Protein AF-A0A223ZD06-F1 (afdb_monomer)

Sequence (310 aa):
MLVTIFALIGSSQAVQIGNTSYGYVEKDYYGNQSSNETIGLIIGVHPRESGIHEAVRKTLQTSNLTKRYVLYSVHVTSNAYDYSKGRMNGQLLARNFIVPDVKNEKPMLVIDCHENLYRQSGYAYPRFLYVISENLATINYTEQIVSRMGFLRVYTPPKATSPQYVTVPIASQGYSTIIYETYKYDSQSRKLSDAGMFISCLESLRTYISRGINITSSSPAAGAVTSRRPIIRVTFSKTIKPGRYWSRVTLKNRYGKSVRVRTWVSGNTLYVKPVYRLSRNSWYTLTIPAGALVDAPENKWTLRFRTGRR

Foldseek 3Di:
DDDDPPPPLPDWDWDFQDADPFWTKTKTKAEDPPAPAEEEEEDCLQVLFCLLVVLLVVLRSPDHFHHIYIYMYTTGRPPNVPRPVNNVSSLQNQLVGVLVCVVVRVHQEYEYEGEDQDVVLVHPARWEKEWQQQFPSLVQLRCLLCVQVVNYDHDDRPPDDSCVRHFNSNSVVVHGYMYTYHHSPDDSVVSNVVSNSRVVSSSVDDRDDAPPKAWDAWVVGAAEEDAQWDWIKTFIPFFWAFFPCLVVWFKAWPVRHTFDWDWDGDTRMIIITGPDGHDAFTKMKTWDTHRRIVSPDRHIDMGIYTYHRD

Mean predicted aligned error: 5.14 Å

pLDDT: mean 94.38, std 11.32, range [32.94, 98.94]

Structure (mmCIF, N/CA/C/O backbone):
data_AF-A0A223ZD06-F1
#
_entry.id   AF-A0A223ZD06-F1
#
loop_
_atom_site.group_PDB
_atom_site.id
_atom_site.type_symbol
_atom_site.label_atom_id
_atom_site.label_alt_id
_atom_site.label_comp_id
_atom_site.label_asym_id
_atom_site.label_entity_id
_atom_site.label_seq_id
_atom_site.pdbx_PDB_ins_code
_atom_site.Cartn_x
_atom_site.Cartn_y
_atom_site.Cartn_z
_atom_site.occupancy
_atom_site.B_iso_or_equiv
_atom_site.auth_seq_id
_atom_site.auth_comp_id
_atom_site.auth_asym_id
_atom_site.auth_atom_id
_atom_site.pdbx_PDB_model_num
ATOM 1 N N . MET A 1 1 ? -39.668 17.920 28.043 1.00 42.38 1 MET A N 1
ATOM 2 C CA . MET A 1 1 ? -38.727 16.966 28.664 1.00 42.38 1 MET A CA 1
ATOM 3 C C . MET A 1 1 ? -37.538 16.825 27.724 1.00 42.38 1 MET A C 1
ATOM 5 O O . MET A 1 1 ? -37.674 16.206 26.678 1.00 42.38 1 MET A O 1
ATOM 9 N N . LEU A 1 2 ? -36.439 17.528 28.007 1.00 32.94 2 LEU A N 1
ATOM 10 C CA . LEU A 1 2 ? -35.226 17.498 27.188 1.00 32.94 2 LEU A CA 1
ATOM 11 C C . LEU A 1 2 ? -34.438 16.240 27.583 1.00 32.94 2 LEU A C 1
ATOM 13 O O . LEU A 1 2 ? -34.014 16.130 28.730 1.00 32.94 2 LEU A O 1
ATOM 17 N N . VAL A 1 3 ? -34.296 15.272 26.679 1.00 32.97 3 VAL A N 1
ATOM 18 C CA . VAL A 1 3 ? -33.451 14.094 26.919 1.00 32.97 3 VAL A CA 1
ATOM 19 C C . VAL A 1 3 ? -32.028 14.469 26.531 1.00 32.97 3 VAL A C 1
ATOM 21 O O . VAL A 1 3 ? -31.662 14.459 25.358 1.00 32.97 3 VAL A O 1
ATOM 24 N N . THR A 1 4 ? -31.228 14.841 27.523 1.00 33.66 4 THR A N 1
ATOM 25 C CA . THR A 1 4 ? -29.783 14.995 27.362 1.00 33.66 4 THR A CA 1
ATOM 26 C C . THR A 1 4 ? -29.175 13.597 27.290 1.00 33.66 4 THR A C 1
ATOM 28 O O . THR A 1 4 ? -29.074 12.904 28.300 1.00 33.66 4 THR A O 1
ATOM 31 N N . ILE A 1 5 ? -28.797 13.153 26.090 1.00 35.69 5 ILE A N 1
ATOM 32 C CA . ILE A 1 5 ? -27.993 11.940 25.919 1.00 35.69 5 ILE A CA 1
ATOM 33 C C . ILE A 1 5 ? -26.582 12.281 26.401 1.00 35.69 5 ILE A C 1
ATOM 35 O O . ILE A 1 5 ? -25.814 12.935 25.698 1.00 35.69 5 ILE A O 1
ATOM 39 N N . PHE A 1 6 ? -26.246 11.861 27.618 1.00 36.69 6 PHE A N 1
ATOM 40 C CA . PHE A 1 6 ? -24.856 11.800 28.047 1.00 36.69 6 PHE A CA 1
ATOM 41 C C . PHE A 1 6 ? -24.159 10.733 27.201 1.00 36.69 6 PHE A C 1
ATOM 43 O O . PHE A 1 6 ? -24.412 9.539 27.355 1.00 36.69 6 PHE A O 1
ATOM 50 N N . ALA A 1 7 ? -23.281 11.162 26.294 1.00 41.84 7 ALA A N 1
ATOM 51 C CA . ALA A 1 7 ? -22.265 10.276 25.756 1.00 41.84 7 ALA A CA 1
ATOM 52 C C . ALA A 1 7 ? -21.386 9.849 26.938 1.00 41.84 7 ALA A C 1
ATOM 54 O O .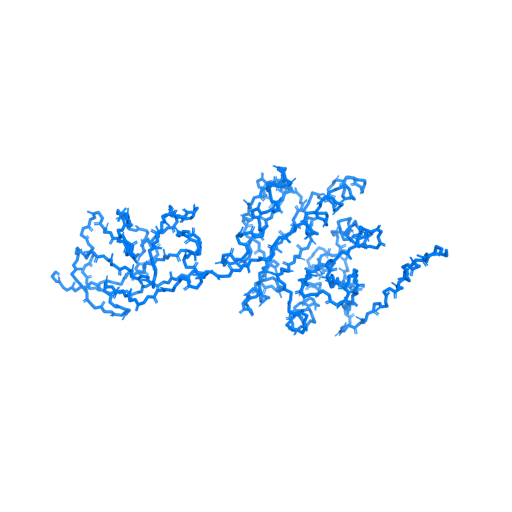 ALA A 1 7 ? -20.610 10.647 27.463 1.00 41.84 7 ALA A O 1
ATOM 55 N N . LEU A 1 8 ? -21.555 8.608 27.397 1.00 40.03 8 LEU A N 1
ATOM 56 C CA . LEU A 1 8 ? -20.582 7.969 28.270 1.00 40.03 8 LEU A CA 1
ATOM 57 C C . LEU A 1 8 ? -19.241 8.010 27.537 1.00 40.03 8 LEU A C 1
ATOM 59 O O . LEU A 1 8 ? -19.053 7.334 26.526 1.00 40.03 8 LEU A O 1
ATOM 63 N N . ILE A 1 9 ? -18.325 8.835 28.038 1.00 48.28 9 ILE A N 1
ATOM 64 C CA . ILE A 1 9 ? -16.918 8.800 27.660 1.00 48.28 9 ILE A CA 1
ATOM 65 C C . ILE A 1 9 ? -16.397 7.477 28.222 1.00 48.28 9 ILE A C 1
ATOM 67 O O . ILE A 1 9 ? -15.969 7.398 29.370 1.00 48.28 9 ILE A O 1
ATOM 71 N N . GLY A 1 10 ? -16.547 6.401 27.450 1.00 45.16 10 GLY A N 1
ATOM 72 C CA . GLY A 1 10 ? -15.982 5.109 27.797 1.00 45.16 10 GLY A CA 1
ATOM 73 C C . GLY A 1 10 ? -14.470 5.263 27.856 1.00 45.16 10 GLY A C 1
ATOM 74 O O . GLY A 1 10 ? -13.836 5.515 26.834 1.00 45.16 10 GLY A O 1
ATOM 75 N N . SER A 1 11 ? -13.893 5.147 29.049 1.00 47.62 11 SER A N 1
ATOM 76 C CA . SER A 1 11 ? -12.454 4.984 29.213 1.00 47.62 11 SER A CA 1
ATOM 77 C C . SER A 1 11 ? -12.038 3.737 28.434 1.00 47.62 11 SER A C 1
ATOM 79 O O . SER A 1 11 ? -12.417 2.626 28.810 1.00 47.62 11 SER A O 1
ATOM 81 N N . SER A 1 12 ? -11.308 3.907 27.331 1.00 57.09 12 SER A N 1
ATOM 82 C CA . SER A 1 12 ? -10.699 2.786 26.619 1.00 57.09 12 SER A CA 1
ATOM 83 C C . SER A 1 12 ? -9.730 2.092 27.576 1.00 57.09 12 SER A C 1
ATOM 85 O O . SER A 1 12 ? -8.817 2.734 28.098 1.00 57.09 12 SER A O 1
ATOM 87 N N . GLN A 1 13 ? -9.944 0.807 27.854 1.00 70.62 13 GLN A N 1
ATOM 88 C CA . GLN A 1 13 ? -8.995 0.022 28.632 1.00 70.62 13 GLN A CA 1
ATOM 89 C C . GLN A 1 13 ? -8.087 -0.717 27.652 1.00 70.62 13 GLN A C 1
ATOM 91 O O . GLN A 1 13 ? -8.539 -1.627 26.955 1.00 70.62 13 GLN A O 1
ATOM 96 N N . ALA A 1 14 ? -6.827 -0.292 27.588 1.00 85.44 14 ALA A N 1
ATOM 97 C CA . ALA A 1 14 ? -5.817 -0.931 26.763 1.00 85.44 14 ALA A CA 1
ATOM 98 C C . ALA A 1 14 ? -5.684 -2.402 27.157 1.00 85.44 14 ALA A C 1
ATOM 100 O O . ALA A 1 14 ? -5.542 -2.740 28.335 1.00 85.44 14 ALA A O 1
ATOM 101 N N . VAL A 1 15 ? -5.739 -3.286 26.165 1.00 94.31 15 VAL A N 1
ATOM 102 C CA . VAL A 1 15 ? -5.553 -4.724 26.354 1.00 94.31 15 VAL A CA 1
ATOM 103 C C . VAL A 1 15 ? -4.180 -5.101 25.826 1.00 94.31 15 VAL A C 1
ATOM 105 O O . VAL A 1 15 ? -3.914 -4.973 24.630 1.00 94.31 15 VAL A O 1
ATOM 108 N N . GLN A 1 16 ? -3.307 -5.613 26.693 1.00 97.50 16 GLN A N 1
ATOM 109 C CA . GLN A 1 16 ? -2.040 -6.192 26.256 1.00 97.50 16 GLN A CA 1
ATOM 110 C C . GLN A 1 16 ? -2.307 -7.491 25.483 1.00 97.50 16 GLN A C 1
ATOM 112 O O . GLN A 1 16 ? -2.783 -8.473 26.049 1.00 97.50 16 GLN A O 1
ATOM 117 N N . ILE A 1 17 ? -1.968 -7.511 24.195 1.00 97.75 17 ILE A N 1
ATOM 118 C CA . ILE A 1 17 ? -2.191 -8.662 23.301 1.00 97.75 17 ILE A CA 1
ATOM 119 C C . ILE A 1 17 ? -0.958 -9.561 23.152 1.00 97.75 17 ILE A C 1
ATOM 121 O O . ILE A 1 17 ? -1.026 -10.618 22.528 1.00 97.75 17 ILE A O 1
ATOM 125 N N . GLY A 1 18 ? 0.174 -9.162 23.731 1.00 97.75 18 GLY A N 1
ATOM 126 C CA . GLY A 1 18 ? 1.373 -9.990 23.798 1.00 97.75 18 GLY A CA 1
ATOM 127 C C . GLY A 1 18 ? 2.580 -9.250 24.358 1.00 97.75 18 GLY A C 1
ATOM 128 O O . GLY A 1 18 ? 2.617 -8.020 24.375 1.00 97.75 18 GLY A O 1
ATOM 129 N N . ASN A 1 19 ? 3.573 -10.006 24.822 1.00 98.38 19 ASN A N 1
ATOM 130 C CA . ASN A 1 19 ? 4.835 -9.476 25.329 1.00 98.38 19 ASN A CA 1
ATOM 131 C C . ASN A 1 19 ? 6.016 -10.408 25.029 1.00 98.38 19 ASN A C 1
ATOM 133 O O . ASN A 1 19 ? 5.851 -11.583 24.698 1.00 98.38 19 ASN A O 1
ATOM 137 N N . THR A 1 20 ? 7.216 -9.851 25.133 1.00 98.50 20 THR A N 1
ATOM 138 C CA . THR A 1 20 ? 8.509 -10.535 25.123 1.00 98.50 20 THR A CA 1
ATOM 139 C C . THR A 1 20 ? 9.421 -9.878 26.166 1.00 98.50 20 THR A C 1
ATOM 141 O O . THR A 1 20 ? 9.075 -8.863 26.769 1.00 98.50 20 THR A O 1
ATOM 144 N N . SER A 1 21 ? 10.645 -10.384 26.333 1.00 98.00 21 SER A N 1
ATOM 145 C CA . SER A 1 21 ? 11.659 -9.745 27.187 1.00 98.00 21 SER A CA 1
ATOM 146 C C . SER A 1 21 ? 12.099 -8.345 26.726 1.00 98.00 21 SER A C 1
ATOM 148 O O . SER A 1 21 ? 12.782 -7.646 27.472 1.00 98.00 21 SER A O 1
ATOM 150 N N . TYR A 1 22 ? 11.746 -7.925 25.506 1.00 97.62 22 TYR A N 1
ATOM 151 C CA . TYR A 1 22 ? 12.145 -6.640 24.922 1.00 97.62 22 TYR A CA 1
ATOM 152 C C . TYR A 1 22 ? 10.979 -5.682 24.660 1.00 97.62 22 TYR A C 1
ATOM 154 O O . TYR A 1 22 ? 11.197 -4.611 24.082 1.00 97.62 22 TYR A O 1
ATOM 162 N N . GLY A 1 23 ? 9.766 -6.035 25.086 1.00 98.50 23 GLY A N 1
ATOM 163 C CA . GLY A 1 23 ? 8.622 -5.137 25.041 1.00 98.50 23 GLY A CA 1
ATOM 164 C C . GLY A 1 23 ? 7.280 -5.847 24.974 1.00 98.50 23 GLY A C 1
ATOM 165 O O . GLY A 1 23 ? 7.184 -7.057 25.160 1.00 98.50 23 GLY A O 1
ATOM 166 N N . TYR A 1 24 ? 6.236 -5.084 24.690 1.00 98.69 24 TYR A N 1
ATOM 167 C CA . TYR A 1 24 ? 4.870 -5.583 24.607 1.00 98.69 24 TYR A CA 1
ATOM 168 C C . TYR A 1 24 ? 4.053 -4.807 23.577 1.00 98.69 24 TYR A C 1
ATOM 170 O O . TYR A 1 24 ? 4.491 -3.778 23.052 1.00 98.69 24 TYR A O 1
ATOM 178 N N . VAL A 1 25 ? 2.881 -5.341 23.248 1.00 98.81 25 VAL A N 1
ATOM 179 C CA . VAL A 1 25 ? 1.905 -4.693 22.373 1.00 98.81 25 VAL A CA 1
ATOM 180 C C . VAL A 1 25 ? 0.579 -4.595 23.100 1.00 98.81 25 VAL A C 1
ATOM 182 O O . VAL A 1 25 ? 0.075 -5.591 23.623 1.00 98.81 25 VAL A O 1
ATOM 185 N N . GLU A 1 26 ? 0.008 -3.400 23.080 1.00 97.75 26 GLU A N 1
ATOM 186 C CA . GLU A 1 26 ? -1.340 -3.121 23.556 1.00 97.75 26 GLU A CA 1
ATOM 187 C C . GLU A 1 26 ? -2.264 -2.782 22.393 1.00 97.75 26 GLU A C 1
ATOM 189 O O . GLU A 1 26 ? -1.835 -2.291 21.344 1.00 97.75 26 GLU A O 1
ATOM 194 N N . LYS A 1 27 ? -3.547 -3.053 22.599 1.00 96.81 27 LYS A N 1
ATOM 195 C CA . LYS A 1 27 ? -4.639 -2.706 21.704 1.00 96.81 27 LYS A CA 1
ATOM 196 C C . LYS A 1 27 ? -5.679 -1.898 22.475 1.00 96.81 27 LYS A C 1
ATOM 198 O O . LYS A 1 27 ? -6.187 -2.362 23.491 1.00 96.81 27 LYS A O 1
ATOM 203 N N . ASP A 1 28 ? -6.000 -0.723 21.954 1.00 97.19 28 ASP A N 1
ATOM 204 C CA . ASP A 1 28 ? -7.040 0.183 22.439 1.00 97.19 28 ASP A CA 1
ATOM 205 C C . ASP A 1 28 ? -8.159 0.329 21.409 1.00 97.19 28 ASP A C 1
ATOM 207 O O . ASP A 1 28 ? -7.950 0.150 20.204 1.00 97.19 28 ASP A O 1
ATOM 211 N N . TYR A 1 29 ? -9.337 0.729 21.881 1.00 97.31 29 TYR A N 1
ATOM 212 C CA . TYR A 1 29 ? -10.497 0.984 21.037 1.00 97.31 29 TYR A CA 1
ATOM 213 C C . TYR A 1 29 ? -11.013 2.408 21.221 1.00 97.31 29 TYR A C 1
ATOM 215 O O . TYR A 1 29 ? -11.182 2.870 22.347 1.00 97.31 29 TYR A O 1
ATOM 223 N N . TYR A 1 30 ? -11.321 3.076 20.110 1.00 97.81 30 TYR A N 1
ATOM 224 C CA . TYR A 1 30 ? -11.908 4.418 20.104 1.00 97.81 30 TYR A CA 1
ATOM 225 C C . TYR A 1 30 ? -13.104 4.498 19.153 1.00 97.81 30 TYR A C 1
ATOM 227 O O . TYR A 1 30 ? -13.232 3.707 18.213 1.00 97.81 30 TYR A O 1
ATOM 235 N N . GLY A 1 31 ? -13.978 5.474 19.400 1.00 97.19 31 GLY A N 1
ATOM 236 C CA . GLY A 1 31 ? -15.173 5.721 18.598 1.00 97.19 31 GLY A CA 1
ATOM 237 C C . GLY A 1 31 ? -16.267 4.672 18.749 1.00 97.19 31 GLY A C 1
ATOM 238 O O . GLY A 1 31 ? -16.346 3.954 19.750 1.00 97.19 31 GLY A O 1
ATOM 239 N N . ASN A 1 32 ? -17.140 4.600 17.747 1.00 96.81 32 ASN A N 1
ATOM 240 C CA . ASN A 1 32 ? -18.324 3.753 17.771 1.00 96.81 32 ASN A CA 1
ATOM 241 C C . ASN A 1 32 ? -17.972 2.273 17.555 1.00 96.81 32 ASN A C 1
ATOM 243 O O . ASN A 1 32 ? -17.800 1.825 16.422 1.00 96.81 32 ASN A O 1
ATOM 247 N N . GLN A 1 33 ? -17.953 1.492 18.637 1.00 95.19 33 GLN A N 1
ATOM 248 C CA . GLN A 1 33 ? -17.634 0.058 18.592 1.00 95.19 33 GLN A CA 1
ATOM 249 C C . GLN A 1 33 ? -18.659 -0.798 17.836 1.00 95.19 33 GLN A C 1
ATOM 251 O O . GLN A 1 33 ? -18.347 -1.928 17.478 1.00 95.19 33 GLN A O 1
ATOM 256 N N . SER A 1 34 ? -19.853 -0.267 17.558 1.00 95.94 34 SER A N 1
ATOM 257 C CA . SER A 1 34 ? -20.873 -0.948 16.746 1.00 95.94 34 SER A CA 1
ATOM 258 C C . SER A 1 34 ? -20.771 -0.621 15.251 1.00 95.94 34 SER A C 1
ATOM 260 O O . SER A 1 34 ? -21.572 -1.116 14.461 1.00 95.94 34 SER A O 1
ATOM 262 N N . SER A 1 35 ? -19.831 0.238 14.840 1.00 96.38 35 SER A N 1
ATOM 263 C CA . SER A 1 35 ? -19.653 0.584 13.430 1.00 96.38 35 SER A CA 1
ATOM 264 C C . SER A 1 35 ? -19.035 -0.571 12.640 1.00 96.38 35 SER A C 1
ATOM 266 O O . SER A 1 35 ? -18.028 -1.153 13.042 1.00 96.38 35 SER A O 1
ATOM 268 N N . ASN A 1 36 ? -19.593 -0.843 11.457 1.00 94.44 36 ASN A N 1
ATOM 269 C CA . ASN A 1 36 ? -19.020 -1.783 10.487 1.00 94.44 36 ASN A CA 1
ATOM 270 C C . ASN A 1 36 ? -17.825 -1.189 9.720 1.00 94.44 36 ASN A C 1
ATOM 272 O O . ASN A 1 36 ? -17.161 -1.894 8.961 1.00 94.44 36 ASN A O 1
ATOM 276 N N . GLU A 1 37 ? -17.535 0.099 9.907 1.00 97.62 37 GLU A N 1
ATOM 277 C CA . GLU A 1 37 ? -16.370 0.768 9.339 1.00 97.62 37 GLU A CA 1
ATOM 278 C C . GLU A 1 37 ? -15.254 0.794 10.389 1.00 97.62 37 GLU A C 1
ATOM 280 O O . GLU A 1 37 ? -15.206 1.679 11.244 1.00 97.62 37 GLU A O 1
ATOM 285 N N . THR A 1 38 ? -14.374 -0.212 10.342 1.00 98.44 38 THR A N 1
ATOM 286 C CA . THR A 1 38 ? -13.238 -0.339 11.270 1.00 98.44 38 THR A CA 1
ATOM 287 C C . THR A 1 38 ? -11.936 0.152 10.642 1.00 98.44 38 THR A C 1
ATOM 289 O O . THR A 1 38 ? -11.522 -0.345 9.596 1.00 98.44 38 THR A O 1
ATOM 292 N N . ILE A 1 39 ? -11.244 1.070 11.313 1.00 98.81 39 ILE A N 1
ATOM 293 C CA . ILE A 1 39 ? -9.910 1.553 10.948 1.00 98.81 39 ILE A CA 1
ATOM 294 C C . ILE A 1 39 ? -8.879 1.016 11.946 1.00 98.81 39 ILE A C 1
ATOM 296 O O . ILE A 1 39 ? -9.012 1.211 13.153 1.00 98.81 39 ILE A O 1
ATOM 300 N N . GLY A 1 40 ? -7.834 0.361 11.440 1.00 98.75 40 GLY A N 1
ATOM 301 C CA . GLY A 1 40 ? -6.683 -0.058 12.239 1.00 98.75 40 GLY A CA 1
ATOM 302 C C . GLY A 1 40 ? -5.563 0.979 12.168 1.00 98.75 40 GLY A C 1
ATOM 303 O O . GLY A 1 40 ? -5.137 1.350 11.075 1.00 98.75 40 GLY A O 1
ATOM 304 N N . LEU A 1 41 ? -5.058 1.426 13.312 1.00 98.94 41 LEU A N 1
ATOM 305 C CA . LEU A 1 41 ? -3.903 2.317 13.421 1.00 98.94 41 LEU A CA 1
ATOM 306 C C . LEU A 1 41 ? -2.793 1.612 14.194 1.00 98.94 41 LEU A C 1
ATOM 308 O O . LEU A 1 41 ? -3.053 1.003 15.227 1.00 98.94 41 LEU A O 1
ATOM 312 N N . ILE A 1 42 ? -1.562 1.700 13.704 1.00 98.94 42 ILE A N 1
ATOM 313 C CA . ILE A 1 42 ? -0.374 1.138 14.347 1.00 98.94 42 ILE A CA 1
ATOM 314 C C . ILE A 1 42 ? 0.580 2.288 14.669 1.00 98.94 42 ILE A C 1
ATOM 316 O O . ILE A 1 42 ? 0.863 3.129 13.815 1.00 98.94 42 ILE A O 1
ATOM 320 N N . ILE A 1 43 ? 1.057 2.328 15.913 1.00 98.81 43 ILE A N 1
ATOM 321 C CA . ILE A 1 43 ? 2.054 3.288 16.395 1.00 98.81 43 ILE A CA 1
ATOM 322 C C . ILE A 1 43 ? 3.126 2.578 17.227 1.00 98.81 43 ILE A C 1
ATOM 324 O O . ILE A 1 43 ? 2.903 1.506 17.792 1.00 98.81 43 ILE A O 1
ATOM 328 N N . GLY A 1 44 ? 4.303 3.191 17.348 1.00 98.38 44 GLY A N 1
ATOM 329 C CA . GLY A 1 44 ? 5.351 2.716 18.260 1.00 98.38 44 GLY A CA 1
ATOM 330 C C . GLY A 1 44 ? 6.290 1.661 17.678 1.00 98.38 44 GLY A C 1
ATOM 331 O O . GLY A 1 44 ? 7.239 1.272 18.357 1.00 98.38 44 GLY A O 1
ATOM 332 N N . VAL A 1 45 ? 6.093 1.229 16.424 1.00 98.38 45 VAL A N 1
ATOM 333 C CA . VAL A 1 45 ? 6.963 0.233 15.761 1.00 98.38 45 VAL A CA 1
ATOM 334 C C . VAL A 1 45 ? 8.428 0.676 15.801 1.00 98.38 45 VAL A C 1
ATOM 336 O O . VAL A 1 45 ? 9.320 -0.147 15.999 1.00 98.38 45 VAL A O 1
ATOM 339 N N . HIS A 1 46 ? 8.696 1.978 15.670 1.00 97.75 46 HIS A N 1
ATOM 340 C CA . HIS A 1 46 ? 10.021 2.555 15.88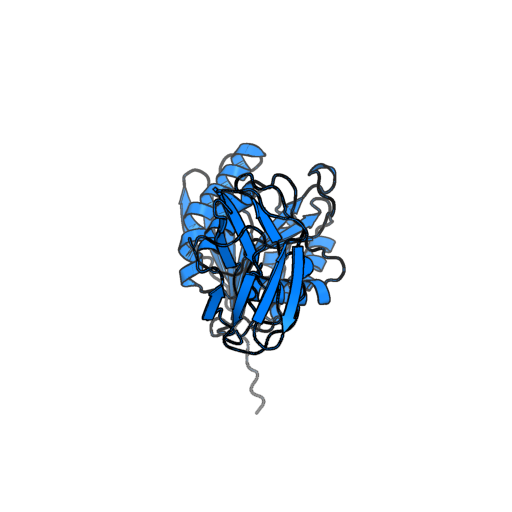4 1.00 97.75 46 HIS A CA 1
ATOM 341 C C . HIS A 1 46 ? 9.988 3.532 17.074 1.00 97.75 46 HIS A C 1
ATOM 343 O O . HIS A 1 46 ? 9.464 4.639 16.941 1.00 97.75 46 HIS A O 1
ATOM 349 N N . PRO A 1 47 ? 10.594 3.204 18.229 1.00 97.00 47 PRO A N 1
ATOM 350 C CA . PRO A 1 47 ? 10.423 3.992 19.460 1.00 97.00 47 PRO A CA 1
ATOM 351 C C . PRO A 1 47 ? 10.851 5.459 19.351 1.00 97.00 47 PRO A C 1
ATOM 353 O O . PRO A 1 47 ? 10.311 6.332 20.022 1.00 97.00 47 PRO A O 1
ATOM 356 N N . ARG A 1 48 ? 11.816 5.750 18.471 1.00 96.62 48 ARG A N 1
ATOM 357 C CA . ARG A 1 48 ? 12.352 7.100 18.264 1.00 96.62 48 ARG A CA 1
ATOM 358 C C . ARG A 1 48 ? 11.404 8.020 17.493 1.00 96.62 48 ARG A C 1
ATOM 360 O O . ARG A 1 48 ? 11.7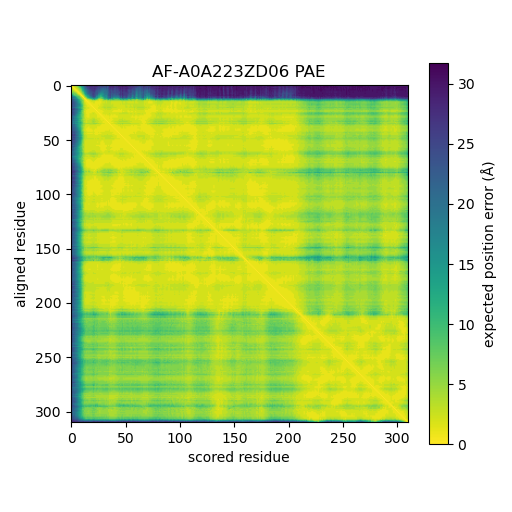23 9.198 17.375 1.00 96.62 48 ARG A O 1
ATOM 367 N N . GLU A 1 49 ? 10.309 7.518 16.935 1.00 97.19 49 GLU A N 1
ATOM 368 C CA . GLU A 1 49 ? 9.342 8.250 16.097 1.00 97.19 49 GLU A CA 1
ATOM 369 C C . GLU A 1 49 ? 8.109 8.689 16.919 1.00 97.19 49 GLU A C 1
ATOM 371 O O . GLU A 1 49 ? 6.988 8.741 16.430 1.00 97.19 49 GLU A O 1
ATOM 376 N N . SER A 1 50 ? 8.309 8.973 18.211 1.00 96.88 50 SER A N 1
ATOM 377 C CA . SER A 1 50 ? 7.244 9.116 19.213 1.00 96.88 50 SER A CA 1
ATOM 378 C C . SER A 1 50 ? 6.296 10.303 19.026 1.00 96.88 50 SER A C 1
ATOM 380 O O . SER A 1 50 ? 5.179 10.250 19.538 1.00 96.88 50 SER A O 1
ATOM 382 N N . GLY A 1 51 ? 6.689 11.354 18.302 1.00 98.38 51 GLY A N 1
ATOM 383 C CA . GLY A 1 51 ? 5.886 12.575 18.195 1.00 98.38 51 GLY A CA 1
ATOM 384 C C . GLY A 1 51 ? 4.558 12.347 17.473 1.00 98.38 51 GLY A C 1
ATOM 385 O O . GLY A 1 51 ? 3.502 12.739 17.975 1.00 98.38 51 GLY A O 1
ATOM 386 N N . ILE A 1 52 ? 4.587 11.668 16.321 1.00 98.56 52 ILE A N 1
ATOM 387 C CA . ILE A 1 52 ? 3.369 11.324 15.576 1.00 98.56 52 ILE A CA 1
ATOM 388 C C . ILE A 1 52 ? 2.545 10.263 16.307 1.00 98.56 52 ILE A C 1
ATOM 390 O O . ILE A 1 52 ? 1.319 10.311 16.262 1.00 98.56 52 ILE A O 1
ATOM 394 N N . HIS A 1 53 ? 3.196 9.347 17.031 1.00 98.62 53 HIS A N 1
ATOM 395 C CA . HIS A 1 53 ? 2.509 8.341 17.841 1.00 98.62 53 HIS A CA 1
ATOM 396 C C . HIS A 1 53 ? 1.648 8.997 18.928 1.00 98.62 53 HIS A C 1
ATOM 398 O O . HIS A 1 53 ? 0.467 8.676 19.067 1.00 98.62 53 HIS A O 1
ATOM 404 N N . GLU A 1 54 ? 2.228 9.947 19.670 1.00 98.56 54 GLU A N 1
ATOM 405 C CA . GLU A 1 54 ? 1.515 10.728 20.681 1.00 98.56 54 GLU A CA 1
ATOM 406 C C . GLU A 1 54 ? 0.389 11.548 20.047 1.00 98.56 54 GLU A C 1
ATOM 408 O O . GLU A 1 54 ? -0.732 11.548 20.554 1.00 98.56 54 GLU A O 1
ATOM 413 N N . ALA A 1 55 ? 0.664 12.202 18.915 1.00 98.81 55 ALA A N 1
ATOM 414 C CA . ALA A 1 55 ? -0.320 13.024 18.226 1.00 98.81 55 ALA A CA 1
ATOM 415 C C . ALA A 1 55 ? -1.540 12.209 17.769 1.00 98.81 55 ALA A C 1
ATOM 417 O O . ALA A 1 55 ? -2.667 12.605 18.051 1.00 98.81 55 ALA A O 1
ATOM 418 N N . VAL A 1 56 ? -1.329 11.048 17.139 1.00 98.81 56 VAL A N 1
ATOM 419 C CA . VAL A 1 56 ? -2.411 10.146 16.708 1.00 98.81 56 VAL A CA 1
ATOM 420 C C . VAL A 1 56 ? -3.237 9.672 17.901 1.00 98.81 56 VAL A C 1
ATOM 422 O O . VAL A 1 56 ? -4.461 9.798 17.873 1.00 98.81 56 VAL A O 1
ATOM 425 N N . ARG A 1 57 ? -2.590 9.178 18.968 1.00 98.50 57 ARG A N 1
ATOM 426 C CA . ARG A 1 57 ? -3.300 8.718 20.173 1.00 98.50 57 ARG A CA 1
ATOM 427 C C . ARG A 1 57 ? -4.126 9.845 20.793 1.00 98.50 57 ARG A C 1
ATOM 429 O O . ARG A 1 57 ? -5.307 9.652 21.066 1.00 98.50 57 ARG A O 1
ATOM 436 N N . LYS A 1 58 ? -3.532 11.029 20.965 1.00 98.38 58 LYS A N 1
ATOM 437 C CA . LYS A 1 58 ? -4.217 12.190 21.544 1.00 98.38 58 LYS A CA 1
ATOM 438 C C . LYS A 1 58 ? -5.413 12.615 20.698 1.00 98.38 58 LYS A C 1
ATOM 440 O O . LYS A 1 58 ? -6.479 12.856 21.250 1.00 98.38 58 LYS A O 1
ATOM 445 N N . THR A 1 59 ? -5.267 12.670 19.374 1.00 98.44 59 THR A N 1
ATOM 446 C CA . THR A 1 59 ? -6.380 13.001 18.478 1.00 98.44 59 THR A CA 1
ATOM 447 C C . THR A 1 59 ? -7.516 11.986 18.591 1.00 98.44 59 THR A C 1
ATOM 449 O O . THR A 1 59 ? -8.670 12.401 18.635 1.00 98.44 59 THR A O 1
ATOM 452 N N . LEU A 1 60 ? -7.232 10.682 18.679 1.00 98.19 60 LEU A N 1
ATOM 453 C CA . LEU A 1 60 ? -8.278 9.667 18.873 1.00 98.19 60 LEU A CA 1
ATOM 454 C C . LEU A 1 60 ? -9.029 9.847 20.200 1.00 98.19 60 LEU A C 1
ATOM 456 O O . LEU A 1 60 ? -10.248 9.724 20.226 1.00 98.19 60 LEU A O 1
ATOM 460 N N . GLN A 1 61 ? -8.314 10.179 21.278 1.00 96.50 61 GLN A N 1
ATOM 461 C CA . GLN A 1 61 ? -8.897 10.396 22.607 1.00 96.50 61 GLN A CA 1
ATOM 462 C C . GLN A 1 61 ? -9.811 11.626 22.679 1.00 96.50 61 GLN A C 1
ATOM 464 O O . GLN A 1 61 ? -10.729 11.655 23.495 1.00 96.50 61 GLN A O 1
ATOM 469 N N . THR A 1 62 ? -9.552 12.654 21.867 1.00 96.25 62 THR A N 1
ATOM 470 C CA . THR A 1 62 ? -10.268 13.938 21.943 1.00 96.25 62 THR A CA 1
ATOM 471 C C . THR A 1 62 ? -11.272 14.166 20.816 1.00 96.25 62 THR A C 1
ATOM 473 O O . THR A 1 62 ? -12.009 15.151 20.856 1.00 96.25 62 THR A O 1
ATOM 476 N N . SER A 1 63 ? -11.303 13.302 19.801 1.00 95.75 63 SER A N 1
ATOM 477 C CA . SER A 1 63 ? -12.198 13.451 18.649 1.00 95.75 63 SER A CA 1
ATOM 478 C C . SER A 1 63 ? -13.551 12.787 18.889 1.00 95.75 63 SER A C 1
ATOM 480 O O . SER A 1 63 ? -13.650 11.755 19.546 1.00 95.75 63 SER A O 1
ATOM 482 N N . ASN A 1 64 ? -14.600 13.342 18.279 1.00 94.69 64 ASN A N 1
ATOM 483 C CA . ASN A 1 64 ? -15.884 12.659 18.166 1.00 94.69 64 ASN A CA 1
ATOM 484 C C . ASN A 1 64 ? -15.839 11.701 16.968 1.00 94.69 64 ASN A C 1
ATOM 486 O O . ASN A 1 64 ? -15.813 12.151 15.823 1.00 94.69 64 ASN A O 1
ATOM 490 N N . LEU A 1 65 ? -15.777 10.398 17.239 1.00 97.75 65 LEU A N 1
ATOM 491 C CA . LEU A 1 65 ? -15.504 9.366 16.239 1.00 97.75 65 LEU A CA 1
ATOM 492 C C . LEU A 1 65 ? -16.750 8.510 15.974 1.00 97.75 65 LEU A C 1
ATOM 494 O O . LEU A 1 65 ? -17.243 7.799 16.851 1.00 97.75 65 LEU A O 1
ATOM 498 N N . THR A 1 66 ? -17.232 8.555 14.738 1.00 97.88 66 THR A N 1
ATOM 499 C CA . THR A 1 66 ? -18.396 7.810 14.232 1.00 97.88 66 THR A CA 1
ATOM 500 C C . THR A 1 66 ? -18.039 6.419 13.712 1.00 97.88 66 THR A C 1
ATOM 502 O O . THR A 1 66 ? -18.895 5.530 13.680 1.00 97.88 66 THR A O 1
ATOM 505 N N . LYS A 1 67 ? -16.775 6.212 13.331 1.00 98.31 67 LYS A N 1
ATOM 506 C CA . LYS A 1 67 ? -16.220 4.907 12.963 1.00 98.31 67 LYS A CA 1
ATOM 507 C C . LYS A 1 67 ? -15.632 4.181 14.164 1.00 98.31 67 LYS A C 1
ATOM 509 O O . LYS A 1 67 ? -15.419 4.766 15.228 1.00 98.31 67 LYS A O 1
ATOM 514 N N . ARG A 1 68 ? -15.345 2.895 13.971 1.00 98.25 68 ARG A N 1
ATOM 515 C CA . ARG A 1 68 ? -14.620 2.082 14.940 1.00 98.25 68 ARG A CA 1
ATOM 516 C C . ARG A 1 68 ? -13.121 2.211 14.688 1.00 98.25 68 ARG A C 1
ATOM 518 O O . ARG A 1 68 ? -12.662 1.948 13.580 1.00 98.25 68 ARG A O 1
ATOM 525 N N . TYR A 1 69 ? -12.350 2.563 15.709 1.00 98.69 69 TYR A N 1
ATOM 526 C CA . TYR A 1 69 ? -10.890 2.601 15.629 1.00 98.69 69 TYR A CA 1
ATOM 527 C C . TYR A 1 69 ? -10.279 1.566 16.551 1.00 98.69 69 TYR A C 1
ATOM 529 O O . TYR A 1 69 ? -10.659 1.466 17.717 1.00 98.69 69 TYR A O 1
ATOM 537 N N . VAL A 1 70 ? -9.294 0.851 16.022 1.00 98.56 70 VAL A N 1
ATOM 538 C CA . VAL A 1 70 ? -8.426 -0.041 16.782 1.00 98.56 70 VAL A CA 1
ATOM 539 C C . VAL A 1 70 ? -7.020 0.537 16.733 1.00 98.56 70 VAL A C 1
ATOM 541 O O . VAL A 1 70 ? -6.430 0.627 15.655 1.00 98.56 70 VAL A O 1
ATOM 544 N N . LEU A 1 71 ? -6.491 0.951 17.881 1.00 98.81 71 LEU A N 1
ATOM 545 C CA . LEU A 1 71 ? -5.135 1.475 18.000 1.00 98.81 71 LEU A CA 1
ATOM 546 C C . LEU A 1 71 ? -4.223 0.402 18.589 1.00 98.81 71 LEU A C 1
ATOM 548 O O . LEU A 1 71 ? -4.331 0.061 19.762 1.00 98.81 71 LEU A O 1
ATOM 552 N N . TYR A 1 72 ? -3.283 -0.080 17.788 1.00 98.81 72 TYR A N 1
ATOM 553 C CA . TYR A 1 72 ? -2.194 -0.927 18.244 1.00 98.81 72 TYR A CA 1
ATOM 554 C C . TYR A 1 72 ? -0.997 -0.068 18.651 1.00 98.81 72 TYR A C 1
ATOM 556 O O . TYR A 1 72 ? -0.458 0.686 17.835 1.00 98.81 72 TYR A O 1
ATOM 564 N N . SER A 1 73 ? -0.554 -0.211 19.897 1.00 98.62 73 SER A N 1
ATOM 565 C CA . SER A 1 73 ? 0.614 0.480 20.441 1.00 98.62 73 SER A CA 1
ATOM 566 C C . SER A 1 73 ? 1.731 -0.516 20.729 1.00 98.62 73 SER A C 1
ATOM 568 O O . SER A 1 73 ? 1.559 -1.446 21.515 1.00 98.62 73 SER A O 1
ATOM 570 N N . VAL A 1 74 ? 2.889 -0.331 20.096 1.00 98.75 74 VAL A N 1
ATOM 571 C CA . VAL A 1 74 ? 4.094 -1.123 20.370 1.00 98.75 74 VAL A CA 1
ATOM 572 C C . VAL A 1 74 ? 4.962 -0.403 21.397 1.00 98.75 74 VAL A C 1
ATOM 574 O O . VAL A 1 74 ? 5.336 0.756 21.208 1.00 98.75 74 VAL A O 1
ATOM 577 N N . HIS A 1 75 ? 5.332 -1.112 22.460 1.00 98.31 75 HIS A N 1
ATOM 578 C CA . HIS A 1 75 ? 6.146 -0.600 23.557 1.00 98.31 75 HIS A CA 1
ATOM 579 C C . HIS A 1 75 ? 7.451 -1.387 23.636 1.00 98.31 75 HIS A C 1
ATOM 581 O O . HIS A 1 75 ? 7.500 -2.477 24.198 1.00 98.31 75 HIS A O 1
ATOM 587 N N . VAL A 1 76 ? 8.528 -0.842 23.067 1.00 98.38 76 VAL A N 1
ATOM 588 C CA . VAL A 1 76 ? 9.869 -1.438 23.175 1.00 98.38 76 VAL A CA 1
ATOM 589 C C . VAL A 1 76 ? 10.494 -1.028 24.505 1.00 98.38 76 VAL A C 1
ATOM 591 O O . VAL A 1 76 ? 10.712 0.158 24.744 1.00 98.38 76 VAL A O 1
ATOM 594 N N . THR A 1 77 ? 10.819 -2.000 25.353 1.00 97.62 77 THR A N 1
ATOM 595 C CA . THR A 1 77 ? 11.394 -1.765 26.691 1.00 97.62 77 THR A CA 1
ATOM 596 C C . THR A 1 77 ? 12.899 -2.019 26.742 1.00 97.62 77 THR A C 1
ATOM 598 O O . THR A 1 77 ? 13.591 -1.449 27.581 1.00 97.62 77 THR A O 1
ATOM 601 N N . SER A 1 78 ? 13.442 -2.815 25.815 1.00 95.88 78 SER A N 1
ATOM 602 C CA . SER A 1 78 ? 14.879 -3.102 25.728 1.00 95.88 78 SER A CA 1
ATOM 603 C C . SER A 1 78 ? 15.513 -2.439 24.507 1.00 95.88 78 SER A C 1
ATOM 605 O O . SER A 1 78 ? 15.036 -2.601 23.382 1.00 95.88 78 SER A O 1
ATOM 607 N N . ASN A 1 79 ? 16.625 -1.723 24.718 1.00 95.19 79 ASN A N 1
ATOM 608 C CA . ASN A 1 79 ? 17.380 -1.009 23.679 1.00 95.19 79 ASN A CA 1
ATOM 609 C C . ASN A 1 79 ? 16.532 -0.015 22.857 1.00 95.19 79 ASN A C 1
ATOM 611 O O . ASN A 1 79 ? 16.823 0.224 21.688 1.00 95.19 79 ASN A O 1
ATOM 615 N N . ALA A 1 80 ? 15.486 0.573 23.448 1.00 92.94 80 ALA A N 1
ATOM 616 C CA . ALA A 1 80 ? 14.505 1.393 22.729 1.00 92.94 80 ALA A CA 1
ATOM 617 C C . ALA A 1 80 ? 15.127 2.564 21.939 1.00 92.94 80 ALA A C 1
ATOM 619 O O . ALA A 1 80 ? 14.662 2.899 20.850 1.00 92.94 80 ALA A O 1
ATOM 620 N N . TYR A 1 81 ? 16.204 3.160 22.459 1.00 91.50 81 TYR A N 1
ATOM 621 C CA . TYR A 1 81 ? 16.886 4.299 21.836 1.00 91.50 81 TYR A CA 1
ATOM 622 C C . TYR A 1 81 ? 18.060 3.913 20.922 1.00 91.50 81 TYR A C 1
ATOM 624 O O . TYR A 1 81 ? 18.548 4.761 20.170 1.00 91.50 81 TYR A O 1
ATOM 632 N N . ASP A 1 82 ? 18.477 2.643 20.919 1.00 96.12 82 ASP A N 1
ATOM 633 C CA . ASP A 1 82 ? 19.398 2.124 19.906 1.00 96.12 82 ASP A CA 1
ATOM 634 C C . ASP A 1 82 ? 18.656 2.069 18.566 1.00 96.12 82 ASP A C 1
ATOM 636 O O . ASP A 1 82 ? 17.591 1.457 18.452 1.00 96.12 82 ASP A O 1
ATOM 640 N N . TYR A 1 83 ? 19.207 2.731 17.544 1.00 91.12 83 TYR A N 1
ATOM 641 C CA . TYR A 1 83 ? 18.550 2.829 16.241 1.00 91.12 83 TYR A CA 1
ATOM 642 C C . TYR A 1 83 ? 18.231 1.461 15.639 1.00 91.12 83 TYR A C 1
ATOM 644 O O . TYR A 1 83 ? 17.131 1.262 15.134 1.00 91.12 83 TYR A O 1
ATOM 652 N N . SER A 1 84 ? 19.183 0.535 15.668 1.00 94.12 84 SER A N 1
ATOM 653 C CA . SER A 1 84 ? 19.066 -0.745 14.975 1.00 94.12 84 SER A CA 1
ATOM 654 C C . SER A 1 84 ? 18.299 -1.748 15.828 1.00 94.12 84 SER A C 1
ATOM 656 O O . SER A 1 84 ? 17.363 -2.386 15.341 1.00 94.12 84 SER A O 1
ATOM 658 N N . LYS A 1 85 ? 18.658 -1.865 17.112 1.00 96.81 85 LYS A N 1
ATOM 659 C CA . LYS A 1 85 ? 18.052 -2.838 18.029 1.00 96.81 85 LYS A CA 1
ATOM 660 C C . LYS A 1 85 ? 16.629 -2.443 18.406 1.00 96.81 85 LYS A C 1
ATOM 662 O O . LYS A 1 85 ? 15.731 -3.267 18.277 1.00 96.81 85 LYS A O 1
ATOM 667 N N . GLY A 1 86 ? 16.402 -1.190 18.803 1.00 97.31 86 GLY A N 1
ATOM 668 C CA . GLY A 1 86 ? 15.076 -0.706 19.195 1.00 97.31 86 GLY A CA 1
ATOM 669 C C . GLY A 1 86 ? 14.075 -0.787 18.044 1.00 97.31 86 GLY A C 1
ATOM 670 O O . GLY A 1 86 ? 12.956 -1.267 18.222 1.00 97.31 86 GLY A O 1
ATOM 671 N N . ARG A 1 87 ? 14.511 -0.414 16.834 1.00 96.56 87 ARG A N 1
ATOM 672 C CA . ARG A 1 87 ? 13.724 -0.571 15.603 1.00 96.56 87 ARG A CA 1
ATOM 673 C C . ARG A 1 87 ? 13.375 -2.031 15.326 1.00 96.56 87 ARG A C 1
ATOM 675 O O . ARG A 1 87 ? 12.216 -2.336 15.065 1.00 96.56 87 ARG A O 1
ATOM 682 N N . MET A 1 88 ? 14.358 -2.933 15.370 1.00 97.88 88 MET A N 1
ATOM 683 C CA . MET A 1 88 ? 14.112 -4.353 15.114 1.00 97.88 88 MET A CA 1
ATOM 684 C C . MET A 1 88 ? 13.178 -4.961 16.165 1.00 97.88 88 MET A C 1
ATOM 686 O O . MET A 1 88 ? 12.253 -5.681 15.805 1.00 97.88 88 MET A O 1
ATOM 690 N N . ASN A 1 89 ? 13.368 -4.632 17.443 1.00 98.31 89 ASN A N 1
ATOM 691 C CA . ASN A 1 89 ? 12.508 -5.095 18.530 1.00 98.31 89 ASN A CA 1
ATOM 692 C C . ASN A 1 89 ? 11.049 -4.690 18.296 1.00 98.31 89 ASN A C 1
ATOM 694 O O . ASN A 1 89 ? 10.166 -5.544 18.363 1.00 98.31 89 ASN A O 1
ATOM 698 N N . GLY A 1 90 ? 10.790 -3.427 17.946 1.00 98.44 90 GLY A N 1
ATOM 699 C CA . GLY A 1 90 ? 9.432 -2.967 17.657 1.00 98.44 90 GLY A CA 1
ATOM 700 C C . GLY A 1 90 ? 8.826 -3.612 16.406 1.00 98.44 90 GLY A C 1
ATOM 701 O O . GLY A 1 90 ? 7.674 -4.046 16.438 1.00 98.44 90 GLY A O 1
ATOM 702 N N . GLN A 1 91 ? 9.617 -3.799 15.342 1.00 98.56 91 GLN A N 1
ATOM 703 C CA . GLN A 1 91 ? 9.201 -4.563 14.157 1.00 98.56 91 GLN A CA 1
ATOM 704 C C . GLN A 1 91 ? 8.825 -6.018 14.506 1.00 98.56 91 GLN A C 1
ATOM 706 O O . GLN A 1 91 ? 7.833 -6.535 13.993 1.00 98.56 91 GLN A O 1
ATOM 711 N N . LEU A 1 92 ? 9.589 -6.690 15.375 1.00 98.62 92 LEU A N 1
ATOM 712 C CA . LEU A 1 92 ? 9.318 -8.069 15.799 1.00 98.62 92 LEU A CA 1
ATOM 713 C C . LEU A 1 92 ? 8.087 -8.171 16.706 1.00 98.62 92 LEU A C 1
ATOM 715 O O . LEU A 1 92 ? 7.287 -9.086 16.520 1.00 98.62 92 LEU A O 1
ATOM 719 N N . LEU A 1 93 ? 7.900 -7.231 17.637 1.00 98.81 93 LEU A N 1
ATOM 720 C CA . LEU A 1 93 ? 6.691 -7.144 18.465 1.00 98.81 93 LEU A CA 1
ATOM 721 C C . LEU A 1 93 ? 5.441 -6.983 17.590 1.00 98.81 93 LEU A C 1
ATOM 723 O O . LEU A 1 93 ? 4.501 -7.770 17.702 1.00 98.81 93 LEU A O 1
ATOM 727 N N . ALA A 1 94 ? 5.459 -6.023 16.662 1.00 98.69 94 ALA A N 1
ATOM 728 C CA . ALA A 1 94 ? 4.359 -5.796 15.730 1.00 98.69 94 ALA A CA 1
ATOM 729 C C . ALA A 1 94 ? 4.082 -7.029 14.857 1.00 98.69 94 ALA A C 1
ATOM 731 O O . ALA A 1 94 ? 2.935 -7.460 14.732 1.00 98.69 94 ALA A O 1
ATOM 732 N N . ARG A 1 95 ? 5.131 -7.649 14.305 1.00 98.69 95 ARG A N 1
ATOM 733 C CA . ARG A 1 95 ? 5.007 -8.880 13.515 1.00 98.69 95 ARG A CA 1
ATOM 734 C C . ARG A 1 95 ? 4.353 -10.012 14.303 1.00 98.69 95 ARG A C 1
ATOM 736 O O . ARG A 1 95 ? 3.528 -10.736 13.759 1.00 98.69 95 ARG A O 1
ATOM 743 N N . ASN A 1 96 ? 4.759 -10.203 15.552 1.00 98.62 96 ASN A N 1
ATOM 744 C CA . ASN A 1 96 ? 4.347 -11.367 16.327 1.00 98.62 96 ASN A CA 1
ATOM 745 C C . ASN A 1 96 ? 2.951 -11.203 16.942 1.00 98.62 96 ASN A C 1
ATOM 747 O O . ASN A 1 96 ? 2.285 -12.211 17.150 1.00 98.62 96 ASN A O 1
ATOM 751 N N . PHE A 1 97 ? 2.506 -9.970 17.216 1.00 98.75 97 PHE A N 1
ATOM 752 C CA . PHE A 1 97 ? 1.258 -9.734 17.953 1.00 98.75 97 PHE A CA 1
ATOM 753 C C . PHE A 1 97 ? 0.214 -8.914 17.191 1.00 98.75 97 PHE A C 1
ATOM 755 O O . PHE A 1 97 ? -0.967 -9.222 17.294 1.00 98.75 97 PHE A O 1
ATOM 762 N N . ILE A 1 98 ? 0.608 -7.929 16.376 1.00 98.75 98 ILE A N 1
ATOM 763 C CA . ILE A 1 98 ? -0.351 -7.128 15.592 1.00 98.75 98 ILE A CA 1
ATOM 764 C C . ILE A 1 98 ? -0.780 -7.894 14.343 1.00 98.75 98 ILE A C 1
ATOM 766 O O . ILE A 1 98 ? -1.968 -8.106 14.122 1.00 98.75 98 ILE A O 1
ATOM 770 N N . VAL A 1 99 ? 0.180 -8.347 13.529 1.00 98.69 99 VAL A N 1
ATOM 771 C CA . VAL A 1 99 ? -0.097 -9.028 12.250 1.00 98.69 99 VAL A CA 1
ATOM 772 C C . VAL A 1 99 ? -1.104 -10.184 12.382 1.00 98.69 99 VAL A C 1
ATOM 774 O O . VAL A 1 99 ? -2.012 -10.240 11.550 1.00 98.69 99 VAL A O 1
ATOM 777 N N . PRO A 1 100 ? -1.005 -11.107 13.362 1.00 98.38 100 PRO A N 1
ATOM 778 C CA . PRO A 1 100 ? -2.003 -12.166 13.509 1.00 98.38 100 PRO A CA 1
ATOM 779 C C . PRO A 1 100 ? -3.338 -11.698 14.107 1.00 98.38 100 PRO A C 1
ATOM 781 O O . PRO A 1 100 ? -4.331 -12.399 13.918 1.00 98.38 100 PRO A O 1
ATOM 784 N N . ASP A 1 101 ? -3.381 -10.563 14.811 1.00 98.56 101 ASP A N 1
ATOM 785 C CA . ASP A 1 101 ? -4.589 -10.057 15.474 1.00 98.56 101 ASP A CA 1
ATOM 786 C C . ASP A 1 101 ? -5.471 -9.196 14.556 1.00 98.56 101 ASP A C 1
ATOM 788 O O . ASP A 1 101 ? -6.692 -9.251 14.676 1.00 98.56 101 ASP A O 1
ATOM 792 N N . VAL A 1 102 ? -4.893 -8.483 13.579 1.00 98.19 102 VAL A N 1
ATOM 793 C CA . VAL A 1 102 ? -5.634 -7.596 12.649 1.00 98.19 102 VAL A CA 1
ATOM 794 C C . VAL A 1 102 ? -6.861 -8.272 12.027 1.00 98.19 102 VAL A C 1
ATOM 796 O O . VAL A 1 102 ? -7.906 -7.643 11.852 1.00 98.19 102 VAL A O 1
ATOM 799 N N . LYS A 1 103 ? -6.775 -9.570 11.716 1.00 96.94 103 LYS A N 1
ATOM 800 C CA . LYS A 1 103 ? -7.888 -10.319 11.117 1.00 96.94 103 LYS A CA 1
ATOM 801 C C . LYS A 1 103 ? -9.128 -10.423 12.008 1.00 96.94 103 LYS A C 1
ATOM 803 O O . LYS A 1 103 ? -10.236 -10.559 11.489 1.00 96.94 103 LYS A O 1
ATOM 808 N N . ASN A 1 104 ? -8.948 -10.359 13.326 1.00 97.31 104 ASN A N 1
ATOM 809 C CA . ASN A 1 104 ? -10.038 -10.396 14.298 1.00 97.31 104 ASN A CA 1
ATOM 810 C C . ASN A 1 104 ? -10.851 -9.096 14.242 1.00 97.31 104 ASN A C 1
ATOM 812 O O . ASN A 1 104 ? -12.057 -9.112 14.463 1.00 97.31 104 ASN A O 1
ATOM 816 N N . GLU A 1 105 ? -10.197 -7.997 13.861 1.00 97.31 105 GLU A N 1
ATOM 817 C CA . GLU A 1 105 ? -10.787 -6.662 13.781 1.00 97.31 105 GLU A CA 1
ATOM 818 C C . GLU A 1 105 ? -11.418 -6.347 12.427 1.00 97.31 105 GLU A C 1
ATOM 820 O O . GLU A 1 105 ? -12.256 -5.453 12.330 1.00 97.31 105 GLU A O 1
ATOM 825 N N . LYS A 1 106 ? -11.020 -7.081 11.380 1.00 97.00 106 LYS A N 1
ATOM 826 C CA . LYS A 1 106 ? -11.518 -6.939 10.002 1.00 97.00 106 LYS A CA 1
ATOM 827 C C . LYS A 1 106 ? -11.529 -5.478 9.505 1.00 97.00 106 LYS A C 1
ATOM 829 O O . LYS A 1 106 ? -12.550 -5.019 8.987 1.00 97.00 106 LYS A O 1
ATOM 834 N N . PRO A 1 107 ? -10.421 -4.727 9.641 1.00 98.06 107 PRO A N 1
ATOM 835 C CA . PRO A 1 107 ? -10.406 -3.320 9.278 1.00 98.06 107 PRO A CA 1
ATOM 836 C C . PRO A 1 107 ? -10.561 -3.122 7.768 1.00 98.06 107 PRO A C 1
ATOM 838 O O . PRO A 1 107 ? -9.977 -3.849 6.962 1.00 98.06 107 PRO A O 1
ATOM 841 N N . MET A 1 108 ? -11.284 -2.073 7.378 1.00 97.75 108 MET A N 1
ATOM 842 C CA . MET A 1 108 ? -11.351 -1.630 5.983 1.00 97.75 108 MET A CA 1
ATOM 843 C C . MET A 1 108 ? -10.029 -1.005 5.521 1.00 97.75 108 MET A C 1
ATOM 845 O O . MET A 1 108 ? -9.751 -0.994 4.327 1.00 97.75 108 MET A O 1
ATOM 849 N N . LEU A 1 109 ? -9.229 -0.472 6.451 1.00 98.75 109 LEU A N 1
ATOM 850 C CA . LEU A 1 109 ? -7.924 0.135 6.202 1.00 98.75 109 LEU A CA 1
ATOM 851 C C . LEU A 1 109 ? -7.048 0.025 7.456 1.00 98.75 109 LEU A C 1
ATOM 853 O O . LEU A 1 109 ? -7.496 0.349 8.556 1.00 98.75 109 LEU A O 1
ATOM 857 N N . VAL A 1 110 ? -5.796 -0.388 7.271 1.00 98.88 110 VAL A N 1
ATOM 858 C CA . VAL A 1 110 ? -4.742 -0.369 8.291 1.00 98.88 110 VAL A CA 1
ATOM 859 C C . VAL A 1 110 ? -3.694 0.672 7.919 1.00 98.88 110 VAL A C 1
ATOM 8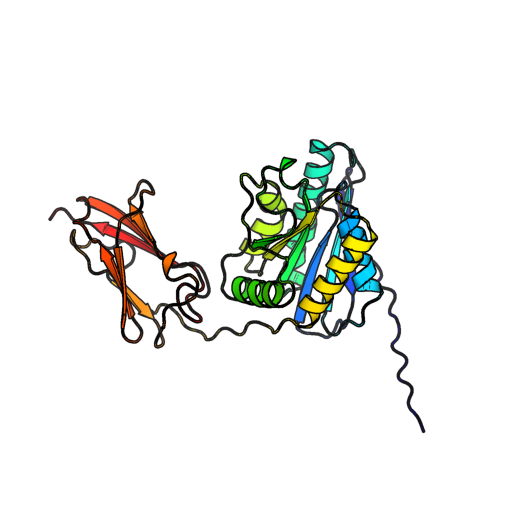61 O O . VAL A 1 110 ? -3.210 0.694 6.783 1.00 98.88 110 VAL A O 1
ATOM 864 N N . ILE A 1 111 ? -3.337 1.524 8.874 1.00 98.88 111 ILE A N 1
ATOM 865 C CA . ILE A 1 111 ? -2.328 2.565 8.712 1.00 98.88 111 ILE A CA 1
ATOM 866 C C . ILE A 1 111 ? -1.244 2.383 9.770 1.00 98.88 111 ILE A C 1
ATOM 868 O O . ILE A 1 111 ? -1.535 2.387 10.962 1.00 98.88 111 ILE A O 1
ATOM 872 N N . ASP A 1 112 ? 0.002 2.265 9.325 1.00 98.88 112 ASP A N 1
ATOM 873 C CA . ASP A 1 112 ? 1.182 2.283 10.193 1.00 98.88 112 ASP A CA 1
ATOM 874 C C . ASP A 1 112 ? 1.826 3.675 10.152 1.00 98.88 112 ASP A C 1
ATOM 876 O O . ASP A 1 112 ? 2.181 4.171 9.076 1.00 98.88 112 ASP A O 1
ATOM 880 N N . CYS A 1 113 ? 1.872 4.348 11.300 1.00 98.75 113 CYS A N 1
ATOM 881 C CA . CYS A 1 113 ? 2.249 5.755 11.416 1.00 98.75 113 CYS A CA 1
ATOM 882 C C . CYS A 1 113 ? 3.718 5.892 11.824 1.00 98.75 113 CYS A C 1
ATOM 884 O O . CYS A 1 113 ? 4.123 5.410 12.878 1.00 98.75 113 CYS A O 1
ATOM 886 N N . HIS A 1 114 ? 4.484 6.619 11.015 1.00 98.44 114 HIS A N 1
ATOM 887 C CA . HIS A 1 114 ? 5.935 6.731 11.104 1.00 98.44 114 HIS A CA 1
ATOM 888 C C . HIS A 1 114 ? 6.435 8.176 10.990 1.00 98.44 114 HIS A C 1
ATOM 890 O O . HIS A 1 114 ? 5.723 9.096 10.561 1.00 98.44 114 HIS A O 1
ATOM 896 N N . GLU A 1 115 ? 7.706 8.360 11.345 1.00 98.06 115 GLU A N 1
ATOM 897 C CA . GLU A 1 115 ? 8.456 9.589 11.093 1.00 98.06 115 GLU A CA 1
ATOM 898 C C . GLU A 1 115 ? 9.739 9.325 10.301 1.00 98.06 115 GLU A C 1
ATOM 900 O O . GLU A 1 115 ? 10.459 8.359 10.547 1.00 98.06 115 GLU A O 1
ATOM 905 N N . ASN A 1 116 ? 10.116 10.269 9.439 1.00 96.75 116 ASN A N 1
ATOM 906 C CA . ASN A 1 116 ? 11.342 10.199 8.645 1.00 96.75 116 ASN A CA 1
ATOM 907 C C . ASN A 1 116 ? 12.191 11.473 8.736 1.00 96.75 116 ASN A C 1
ATOM 909 O O . ASN A 1 116 ? 11.736 12.544 9.141 1.00 96.75 116 ASN A O 1
ATOM 913 N N . LEU A 1 117 ? 13.451 11.359 8.309 1.00 96.50 117 LEU A N 1
ATOM 914 C CA . LEU A 1 117 ? 14.424 12.455 8.266 1.00 96.50 117 LEU A CA 1
ATOM 915 C C . LEU A 1 117 ? 14.479 13.133 6.883 1.00 96.50 117 LEU A C 1
ATOM 917 O O . LEU A 1 117 ? 15.468 13.784 6.535 1.00 96.50 117 LEU A O 1
ATOM 921 N N . TYR A 1 118 ? 13.439 12.962 6.062 1.00 95.69 118 TYR A N 1
ATOM 922 C CA . TYR A 1 118 ? 13.335 13.507 4.712 1.00 95.69 118 TYR A CA 1
ATOM 923 C C . TYR A 1 118 ? 14.569 13.183 3.847 1.00 95.69 118 TYR A C 1
ATOM 925 O O . TYR A 1 118 ? 14.845 12.018 3.558 1.00 95.69 118 TYR A O 1
ATOM 933 N N . ARG A 1 119 ? 15.341 14.198 3.437 1.00 95.44 119 ARG A N 1
ATOM 934 C CA . ARG A 1 119 ? 16.515 14.030 2.570 1.00 95.44 119 ARG A CA 1
ATOM 935 C C . ARG A 1 119 ? 17.604 13.179 3.218 1.00 95.44 119 ARG A C 1
ATOM 937 O O . ARG A 1 119 ? 18.287 12.459 2.499 1.00 95.44 119 ARG A O 1
ATOM 944 N N . GLN A 1 120 ? 17.733 13.196 4.548 1.00 94.69 120 GLN A N 1
ATOM 945 C CA . GLN A 1 120 ? 18.702 12.342 5.250 1.00 94.69 120 GLN A CA 1
ATOM 946 C C . GLN A 1 120 ? 18.299 10.859 5.201 1.00 94.69 120 GLN A C 1
ATOM 948 O O . GLN A 1 120 ? 19.157 9.986 5.244 1.00 94.69 120 GLN A O 1
ATOM 953 N N . SER A 1 121 ? 17.004 10.564 5.043 1.00 91.81 121 SER A N 1
ATOM 954 C CA . SER A 1 121 ? 16.503 9.212 4.757 1.00 91.81 121 SER A CA 1
ATOM 955 C C . SER A 1 121 ? 16.608 8.842 3.268 1.00 91.81 121 SER A C 1
ATOM 957 O O . SER A 1 121 ? 16.230 7.740 2.881 1.00 91.81 121 SER A O 1
ATOM 959 N N . GLY A 1 122 ? 17.094 9.749 2.411 1.00 93.94 122 GLY A N 1
ATOM 960 C CA . GLY A 1 122 ? 17.093 9.578 0.957 1.00 93.94 122 GLY A CA 1
ATOM 961 C C . GLY A 1 122 ? 15.706 9.729 0.322 1.00 93.94 122 GLY A C 1
ATOM 962 O O . GLY A 1 122 ? 15.490 9.259 -0.796 1.00 93.94 122 GLY A O 1
ATOM 963 N N . TYR A 1 123 ? 14.751 10.344 1.028 1.00 95.69 123 TYR A N 1
ATOM 964 C CA . TYR A 1 123 ? 13.370 10.478 0.567 1.00 95.69 123 TYR A CA 1
ATOM 965 C C . TYR A 1 123 ? 13.153 11.780 -0.207 1.00 95.69 123 TYR A C 1
ATOM 967 O O . TYR A 1 123 ? 13.739 12.820 0.097 1.00 95.69 123 TYR A O 1
ATOM 975 N N . ALA A 1 124 ? 12.261 11.725 -1.200 1.00 96.69 124 ALA A N 1
ATOM 976 C CA . ALA A 1 124 ? 11.885 12.880 -2.019 1.00 96.69 124 ALA A CA 1
ATOM 977 C C . ALA A 1 124 ? 10.853 13.799 -1.347 1.00 96.69 124 ALA A C 1
ATOM 979 O O . ALA A 1 124 ? 10.725 14.956 -1.745 1.00 96.69 124 ALA A O 1
ATOM 980 N N . TYR A 1 125 ? 10.147 13.311 -0.321 1.00 96.88 125 TYR A N 1
ATOM 981 C CA . TYR A 1 125 ? 9.129 14.066 0.406 1.00 96.88 125 TYR A CA 1
ATOM 982 C C . TYR A 1 125 ? 9.226 13.799 1.915 1.00 96.88 125 TYR A C 1
ATOM 984 O O . TYR A 1 125 ? 9.476 12.658 2.300 1.00 96.88 125 TYR A O 1
ATOM 992 N N . PRO A 1 126 ? 9.005 14.815 2.769 1.00 96.56 126 PRO A N 1
ATOM 993 C CA . PRO A 1 126 ? 9.004 14.655 4.224 1.00 96.56 126 PRO A CA 1
ATOM 994 C C . PRO A 1 126 ? 7.666 14.121 4.766 1.00 96.56 126 PRO A C 1
ATOM 996 O O . PRO A 1 126 ? 7.610 13.615 5.882 1.00 96.56 126 PRO A O 1
ATOM 999 N N . ARG A 1 127 ? 6.582 14.269 3.988 1.00 97.69 127 ARG A N 1
ATOM 1000 C CA . ARG A 1 127 ? 5.219 13.849 4.332 1.00 97.69 127 ARG A CA 1
ATOM 1001 C C . ARG A 1 127 ? 4.590 13.104 3.168 1.00 97.69 127 ARG A C 1
ATOM 1003 O O . ARG A 1 127 ? 4.453 13.670 2.080 1.00 97.69 127 ARG A O 1
ATOM 1010 N N . PHE A 1 128 ? 4.222 11.848 3.373 1.00 98.38 128 PHE A N 1
ATOM 1011 C CA . PHE A 1 128 ? 3.670 11.026 2.302 1.00 98.38 128 PHE A CA 1
ATOM 1012 C C . PHE A 1 128 ? 2.864 9.838 2.819 1.00 98.38 128 PHE A C 1
ATOM 1014 O O . PHE A 1 128 ? 2.955 9.446 3.979 1.00 98.38 128 PHE A O 1
ATOM 1021 N N . LEU A 1 129 ? 2.083 9.262 1.910 1.00 98.44 129 LEU A N 1
ATOM 1022 C CA . LEU A 1 129 ? 1.484 7.947 2.060 1.00 98.44 129 LEU A CA 1
ATOM 1023 C C . LEU A 1 129 ? 2.273 6.955 1.216 1.00 98.44 129 LEU A C 1
ATOM 1025 O O . LEU A 1 129 ? 2.431 7.149 0.004 1.00 98.44 129 LEU A O 1
ATOM 1029 N N . TYR A 1 130 ? 2.735 5.884 1.847 1.00 97.81 130 TYR A N 1
ATOM 1030 C CA . TYR A 1 130 ? 3.312 4.746 1.155 1.00 97.81 130 TYR A CA 1
ATOM 1031 C C . TYR A 1 130 ? 2.285 3.616 1.077 1.00 97.81 130 TYR A C 1
ATOM 1033 O O . TYR A 1 130 ? 1.951 2.966 2.062 1.00 97.81 130 TYR A O 1
ATOM 1041 N N . VAL A 1 131 ? 1.751 3.414 -0.128 1.00 97.00 131 VAL A N 1
ATOM 1042 C CA . VAL A 1 131 ? 0.735 2.399 -0.423 1.00 97.00 131 VAL A CA 1
ATOM 1043 C C . VAL A 1 131 ? 1.380 1.016 -0.480 1.00 97.00 131 VAL A C 1
ATOM 1045 O O . VAL A 1 131 ? 2.239 0.786 -1.331 1.00 97.00 131 VAL A O 1
ATOM 1048 N N . ILE A 1 132 ? 0.957 0.106 0.404 1.00 96.88 132 ILE A N 1
ATOM 1049 C CA . ILE A 1 132 ? 1.530 -1.244 0.521 1.00 96.88 132 ILE A CA 1
ATOM 1050 C C . ILE A 1 132 ? 0.696 -2.269 -0.246 1.00 96.88 132 ILE A C 1
ATOM 1052 O O . ILE A 1 132 ? 1.211 -2.977 -1.110 1.00 96.88 132 ILE A O 1
ATOM 1056 N N . SER A 1 133 ? -0.603 -2.344 0.033 1.00 95.12 133 SER A N 1
ATOM 1057 C CA . SER A 1 133 ? -1.510 -3.242 -0.693 1.00 95.12 133 SER A CA 1
ATOM 1058 C C . SER A 1 133 ? -1.896 -2.636 -2.051 1.00 95.12 133 SER A C 1
ATOM 1060 O O . SER A 1 133 ? -2.478 -1.552 -2.103 1.00 95.12 133 SER A O 1
ATOM 1062 N N . GLU A 1 134 ? -1.616 -3.340 -3.149 1.00 87.25 134 GLU A N 1
ATOM 1063 C CA . GLU A 1 134 ? -1.884 -2.895 -4.528 1.00 87.25 134 GLU A CA 1
ATOM 1064 C C . GLU A 1 134 ? -3.297 -3.283 -5.018 1.00 87.25 134 GLU A C 1
ATOM 1066 O O . GLU A 1 134 ? -3.446 -3.861 -6.099 1.00 87.25 134 GLU A O 1
ATOM 1071 N N . ASN A 1 135 ? -4.331 -3.002 -4.219 1.00 92.75 135 ASN A N 1
ATOM 1072 C CA . ASN A 1 135 ? -5.731 -3.274 -4.560 1.00 92.75 135 ASN A CA 1
ATOM 1073 C C . ASN A 1 135 ? -6.550 -1.979 -4.735 1.00 92.75 135 ASN A C 1
ATOM 1075 O O . ASN A 1 135 ? -6.134 -0.897 -4.309 1.00 92.75 135 ASN A O 1
ATOM 1079 N N . LEU A 1 136 ? -7.710 -2.083 -5.388 1.00 93.69 136 LEU A N 1
ATOM 1080 C CA . LEU A 1 136 ? -8.574 -0.936 -5.691 1.00 93.69 136 LEU A CA 1
ATOM 1081 C C . LEU A 1 136 ? -9.085 -0.205 -4.453 1.00 93.69 136 LEU A C 1
ATOM 1083 O O . LEU A 1 136 ? -9.131 1.024 -4.470 1.00 93.69 136 LEU A O 1
ATOM 1087 N N . ALA A 1 137 ? -9.432 -0.934 -3.390 1.00 95.88 137 ALA A N 1
ATOM 1088 C CA . ALA A 1 137 ? -9.899 -0.328 -2.149 1.00 95.88 137 ALA A CA 1
ATOM 1089 C C . ALA A 1 137 ? -8.823 0.597 -1.566 1.00 95.88 137 ALA A C 1
ATOM 1091 O O . ALA A 1 137 ? -9.089 1.760 -1.274 1.00 95.88 137 ALA A O 1
ATOM 1092 N N . THR A 1 138 ? -7.573 0.139 -1.517 1.00 97.12 138 THR A N 1
ATOM 1093 C CA . THR A 1 138 ? -6.452 0.937 -1.008 1.00 97.12 138 THR A CA 1
ATOM 1094 C C . THR A 1 138 ? -6.163 2.148 -1.881 1.00 97.12 138 THR A C 1
ATOM 1096 O O . THR A 1 138 ? -5.912 3.232 -1.352 1.00 97.12 138 THR A O 1
ATOM 1099 N N . ILE A 1 139 ? -6.220 1.998 -3.209 1.00 94.25 139 ILE A N 1
ATOM 1100 C CA . ILE A 1 139 ? -6.068 3.126 -4.142 1.00 94.25 139 ILE A CA 1
ATOM 1101 C C . ILE A 1 139 ? -7.166 4.163 -3.882 1.00 94.25 139 ILE A C 1
ATOM 1103 O O . ILE A 1 139 ? -6.862 5.347 -3.746 1.00 94.25 139 ILE A O 1
ATOM 1107 N N . ASN A 1 140 ? -8.414 3.714 -3.740 1.00 95.50 140 ASN A N 1
ATOM 1108 C CA . ASN A 1 140 ? -9.564 4.571 -3.485 1.00 95.50 140 ASN A CA 1
ATOM 1109 C C . ASN A 1 140 ? -9.450 5.316 -2.142 1.00 95.50 140 ASN A C 1
ATOM 1111 O O . ASN A 1 140 ? -9.591 6.537 -2.114 1.00 95.50 140 ASN A O 1
ATOM 1115 N N . TYR A 1 141 ? -9.123 4.630 -1.042 1.00 97.81 141 TYR A N 1
ATOM 1116 C CA . TYR A 1 141 ? -8.922 5.289 0.255 1.00 97.81 141 TYR A CA 1
ATOM 1117 C C . TYR A 1 141 ? -7.763 6.284 0.217 1.00 97.81 141 TYR A C 1
ATOM 1119 O O . TYR A 1 141 ? -7.893 7.408 0.697 1.00 97.81 141 TYR A O 1
ATOM 1127 N N . THR A 1 142 ? -6.647 5.912 -0.417 1.00 96.75 142 THR A N 1
ATOM 1128 C CA . THR A 1 142 ? -5.491 6.805 -0.582 1.00 96.75 142 THR A CA 1
ATOM 1129 C C . THR A 1 142 ? -5.882 8.074 -1.338 1.00 96.75 142 THR A C 1
ATOM 1131 O O . THR A 1 142 ? -5.475 9.166 -0.951 1.00 96.75 142 THR A O 1
ATOM 1134 N N . GLU A 1 143 ? -6.690 7.956 -2.394 1.00 94.19 143 GLU A N 1
ATOM 1135 C CA . GLU A 1 143 ? -7.209 9.090 -3.166 1.00 94.19 143 GLU A CA 1
ATOM 1136 C C . GLU A 1 143 ? -8.096 10.007 -2.332 1.00 94.19 143 GLU A C 1
ATOM 1138 O O . GLU A 1 143 ? -7.889 11.223 -2.336 1.00 94.19 143 GLU A O 1
ATOM 1143 N N . GLN A 1 144 ? -9.033 9.432 -1.577 1.00 97.31 144 GLN A N 1
ATOM 1144 C CA . GLN A 1 144 ? -9.880 10.195 -0.667 1.00 97.31 144 GLN A CA 1
ATOM 1145 C C . GLN A 1 144 ? -9.028 10.991 0.335 1.00 97.31 144 GLN A C 1
ATOM 1147 O O . GLN A 1 144 ? -9.256 12.190 0.502 1.00 97.31 144 GLN A O 1
ATOM 1152 N N . ILE A 1 145 ? -7.989 10.381 0.917 1.00 98.19 145 ILE A N 1
ATOM 1153 C CA . ILE A 1 145 ? -7.087 11.059 1.860 1.00 98.19 145 ILE A CA 1
ATOM 1154 C C . ILE A 1 145 ? -6.322 12.201 1.179 1.00 98.19 145 ILE A C 1
ATOM 1156 O O . ILE A 1 145 ? -6.404 13.345 1.626 1.00 98.19 145 ILE A O 1
ATOM 1160 N N . VAL A 1 146 ? -5.593 11.942 0.086 1.00 96.75 146 VAL A N 1
ATOM 1161 C CA . VAL A 1 146 ? -4.752 12.985 -0.540 1.00 96.75 146 VAL A CA 1
ATOM 1162 C C . VAL A 1 146 ? -5.571 14.101 -1.192 1.00 96.75 146 VAL A C 1
ATOM 1164 O O . VAL A 1 146 ? -5.064 15.210 -1.334 1.00 96.75 146 VAL A O 1
ATOM 1167 N N . SER A 1 147 ? -6.836 13.847 -1.549 1.00 96.00 147 SER A N 1
ATOM 1168 C CA . SER A 1 147 ? -7.748 14.896 -2.030 1.00 96.00 147 SER A CA 1
ATOM 1169 C C . SER A 1 147 ? -8.114 15.915 -0.944 1.00 96.00 147 SER A C 1
ATOM 1171 O O . SER A 1 147 ? -8.368 17.076 -1.253 1.00 96.00 147 SER A O 1
ATOM 1173 N N . ARG A 1 148 ? -8.101 15.498 0.328 1.00 96.50 148 ARG A N 1
ATOM 1174 C CA . ARG A 1 148 ? -8.410 16.339 1.495 1.00 96.50 148 ARG A CA 1
ATOM 1175 C C . ARG A 1 148 ? -7.156 16.888 2.172 1.00 96.50 148 ARG A C 1
ATOM 1177 O O . ARG A 1 148 ? -7.186 17.963 2.759 1.00 96.50 148 ARG A O 1
ATOM 1184 N N . MET A 1 149 ? -6.038 16.178 2.046 1.00 96.44 149 MET A N 1
ATOM 1185 C CA . MET A 1 149 ? -4.730 16.570 2.566 1.00 96.44 149 MET A CA 1
ATOM 1186 C C . MET A 1 149 ? -3.754 16.799 1.412 1.00 96.44 149 MET A C 1
ATOM 1188 O O . MET A 1 149 ? -2.817 16.028 1.210 1.00 96.44 149 MET A O 1
ATOM 1192 N N . GLY A 1 150 ? -3.957 17.879 0.651 1.00 93.12 150 GLY A N 1
ATOM 1193 C CA . GLY A 1 150 ? -3.203 18.161 -0.583 1.00 93.12 150 GLY A CA 1
ATOM 1194 C C . GLY A 1 150 ? -1.680 18.317 -0.420 1.00 93.12 150 GLY A C 1
ATOM 1195 O O . GLY A 1 150 ? -0.941 18.279 -1.409 1.00 93.12 150 GLY A O 1
ATOM 1196 N N . PHE A 1 151 ? -1.190 18.459 0.818 1.00 94.12 151 PHE A N 1
ATOM 1197 C CA . PHE A 1 151 ? 0.241 18.448 1.133 1.00 94.12 151 PHE A CA 1
ATOM 1198 C C . PHE A 1 151 ? 0.854 17.040 1.143 1.00 94.12 151 PHE A C 1
ATOM 1200 O O . PHE A 1 151 ? 2.073 16.913 1.023 1.00 94.12 151 PHE A O 1
ATOM 1207 N N . LEU A 1 152 ? 0.044 15.983 1.262 1.00 97.06 152 LEU A N 1
ATOM 1208 C CA . LEU A 1 152 ? 0.522 14.610 1.165 1.00 97.06 152 LEU A CA 1
ATOM 1209 C C . LEU A 1 152 ? 0.870 14.261 -0.283 1.00 97.06 152 LEU A C 1
ATOM 1211 O O . LEU A 1 152 ? 0.271 14.729 -1.258 1.00 97.06 152 LEU A O 1
ATOM 1215 N N . ARG A 1 153 ? 1.870 13.396 -0.425 1.00 96.50 153 ARG A N 1
ATOM 1216 C CA . ARG A 1 153 ? 2.236 12.762 -1.692 1.00 96.50 153 ARG A CA 1
ATOM 1217 C C . ARG A 1 153 ? 2.051 11.260 -1.568 1.00 96.50 153 ARG A C 1
ATOM 1219 O O . ARG A 1 153 ? 2.288 10.701 -0.507 1.00 96.50 153 ARG A O 1
ATOM 1226 N N . VAL A 1 154 ? 1.648 10.600 -2.649 1.00 96.56 154 VAL A N 1
ATOM 1227 C CA . VAL A 1 154 ? 1.748 9.137 -2.735 1.00 96.56 154 VAL A CA 1
ATOM 1228 C C . VAL A 1 154 ? 3.164 8.814 -3.189 1.00 96.56 154 VAL A C 1
ATOM 1230 O O . VAL A 1 154 ? 3.560 9.222 -4.283 1.00 96.56 154 VAL A O 1
ATOM 1233 N N . TYR A 1 155 ? 3.937 8.131 -2.350 1.00 96.69 155 TYR A N 1
ATOM 1234 C CA . TYR A 1 155 ? 5.367 7.931 -2.570 1.00 96.69 155 TYR A CA 1
ATOM 1235 C C . TYR A 1 155 ? 5.830 6.565 -2.062 1.00 96.69 155 TYR A C 1
ATOM 1237 O O . TYR A 1 155 ? 5.460 6.135 -0.975 1.00 96.69 155 TYR A O 1
ATOM 1245 N N . THR A 1 156 ? 6.664 5.896 -2.857 1.00 95.25 156 THR A N 1
ATOM 1246 C CA . THR A 1 156 ? 7.354 4.661 -2.472 1.00 95.25 156 THR A CA 1
ATOM 1247 C C . THR A 1 156 ? 8.804 5.018 -2.138 1.00 95.25 156 THR A C 1
ATOM 1249 O O . THR A 1 156 ? 9.568 5.320 -3.062 1.00 95.25 156 THR A O 1
ATOM 1252 N N . PRO A 1 157 ? 9.202 5.005 -0.856 1.00 94.00 157 PRO A N 1
ATOM 1253 C CA . PRO A 1 157 ? 10.578 5.279 -0.471 1.00 94.00 157 PRO A CA 1
ATOM 1254 C C . PRO A 1 157 ? 11.541 4.203 -1.005 1.00 94.00 157 PRO A C 1
ATOM 1256 O O . PRO A 1 157 ? 11.205 3.012 -1.013 1.00 94.00 157 PRO A O 1
ATOM 1259 N N . PRO A 1 158 ? 12.756 4.579 -1.445 1.00 89.44 158 PRO A N 1
ATOM 1260 C CA . PRO A 1 158 ? 13.768 3.610 -1.838 1.00 89.44 158 PRO A CA 1
ATOM 1261 C C . PRO A 1 158 ? 14.229 2.800 -0.619 1.00 89.44 158 PRO A C 1
ATOM 1263 O O . PRO A 1 158 ? 14.417 3.347 0.462 1.00 89.44 158 PRO A O 1
ATOM 1266 N N . LYS A 1 159 ? 14.479 1.497 -0.809 1.00 84.56 159 LYS A N 1
ATOM 1267 C CA . LYS A 1 159 ? 15.113 0.613 0.193 1.00 84.56 159 LYS A CA 1
ATOM 1268 C C . LYS A 1 159 ? 14.383 0.518 1.551 1.00 84.56 159 LYS A C 1
ATOM 1270 O O . LYS A 1 159 ? 15.023 0.262 2.566 1.00 84.56 159 LYS A O 1
ATOM 1275 N N . ALA A 1 160 ? 13.060 0.682 1.594 1.00 85.38 160 ALA A N 1
ATOM 1276 C CA . ALA A 1 160 ? 12.300 0.509 2.835 1.00 85.38 160 ALA A CA 1
ATOM 1277 C C . ALA A 1 160 ? 12.315 -0.952 3.326 1.00 85.38 160 ALA A C 1
ATOM 1279 O O . ALA A 1 160 ? 11.913 -1.860 2.599 1.00 85.38 160 ALA A O 1
ATOM 1280 N N . THR A 1 161 ? 12.748 -1.174 4.572 1.00 86.06 161 THR A N 1
ATOM 1281 C CA . THR A 1 161 ? 12.905 -2.516 5.171 1.00 86.06 161 THR A CA 1
ATOM 1282 C C . THR A 1 161 ? 11.807 -2.888 6.169 1.00 86.06 161 THR A C 1
ATOM 1284 O O . THR A 1 161 ? 11.413 -4.050 6.219 1.00 86.06 161 THR A O 1
ATOM 1287 N N . SER A 1 162 ? 11.268 -1.916 6.916 1.00 87.81 162 SER A N 1
ATOM 1288 C CA . SER A 1 162 ? 10.211 -2.152 7.920 1.00 87.81 162 SER A CA 1
ATOM 1289 C C . SER A 1 162 ? 8.935 -2.802 7.359 1.00 87.81 162 SER A C 1
ATOM 1291 O O . SER A 1 162 ? 8.436 -3.733 7.996 1.00 87.81 162 SER A O 1
ATOM 1293 N N . PRO A 1 163 ? 8.443 -2.447 6.146 1.00 96.06 163 PRO A N 1
ATOM 1294 C CA . PRO A 1 163 ? 7.193 -3.014 5.640 1.00 96.06 163 PRO A CA 1
ATOM 1295 C C . PRO A 1 163 ? 7.144 -4.547 5.639 1.00 96.06 163 PRO A C 1
ATOM 1297 O O . PRO A 1 163 ? 6.083 -5.114 5.870 1.00 96.06 163 PRO A O 1
ATOM 1300 N N . GLN A 1 164 ? 8.280 -5.230 5.441 1.00 97.38 164 GLN A N 1
ATOM 1301 C CA . GLN A 1 164 ? 8.350 -6.699 5.405 1.00 97.38 164 GLN A CA 1
ATOM 1302 C C . GLN A 1 164 ? 7.974 -7.374 6.733 1.00 97.38 164 GLN A C 1
ATOM 1304 O O . GLN A 1 164 ? 7.631 -8.553 6.739 1.00 97.38 164 GLN A O 1
ATOM 1309 N N . TYR A 1 165 ? 8.028 -6.646 7.850 1.00 98.12 165 TYR A N 1
ATOM 1310 C CA . TYR A 1 165 ? 7.708 -7.178 9.173 1.00 98.12 165 TYR A CA 1
ATOM 1311 C C . TYR A 1 165 ? 6.243 -6.978 9.553 1.00 98.12 165 TYR A C 1
ATOM 1313 O O . TYR A 1 165 ? 5.688 -7.822 10.249 1.00 98.12 165 TYR A O 1
ATOM 1321 N N . VAL A 1 166 ? 5.620 -5.884 9.106 1.00 98.38 166 VAL A N 1
ATOM 1322 C CA . VAL A 1 166 ? 4.305 -5.459 9.610 1.00 98.38 166 VAL A CA 1
ATOM 1323 C C . VAL A 1 166 ? 3.300 -5.329 8.471 1.00 98.38 166 VAL A C 1
ATOM 1325 O O . VAL A 1 166 ? 2.412 -6.165 8.310 1.00 98.38 166 VAL A O 1
ATOM 1328 N N . THR A 1 167 ? 3.458 -4.309 7.632 1.00 98.50 167 THR A N 1
ATOM 1329 C CA . THR A 1 167 ? 2.421 -3.915 6.674 1.00 98.50 167 THR A CA 1
ATOM 1330 C C . THR A 1 167 ? 2.326 -4.816 5.446 1.00 98.50 167 THR A C 1
ATOM 1332 O O . THR A 1 167 ? 1.223 -5.028 4.949 1.00 98.50 167 THR A O 1
ATOM 1335 N N . VAL A 1 168 ? 3.428 -5.399 4.961 1.00 98.12 168 VAL A N 1
ATOM 1336 C CA . VAL A 1 168 ? 3.400 -6.388 3.864 1.00 98.12 168 VAL A CA 1
ATOM 1337 C C . VAL A 1 168 ? 2.693 -7.676 4.305 1.00 98.12 168 VAL A C 1
ATOM 1339 O O . VAL A 1 168 ? 1.794 -8.111 3.583 1.00 98.12 168 VAL A O 1
ATOM 1342 N N . PRO A 1 169 ? 3.004 -8.272 5.477 1.00 98.44 169 PRO A N 1
ATOM 1343 C CA . PRO A 1 169 ? 2.219 -9.381 6.012 1.00 98.44 169 PRO A CA 1
ATOM 1344 C C . PRO A 1 169 ? 0.728 -9.065 6.178 1.00 98.44 169 PRO A C 1
ATOM 1346 O O . PRO A 1 169 ? -0.096 -9.878 5.767 1.00 98.44 169 PRO A O 1
ATOM 1349 N N . ILE A 1 170 ? 0.358 -7.889 6.698 1.00 98.56 170 ILE A N 1
ATOM 1350 C CA . ILE A 1 170 ? -1.057 -7.487 6.824 1.00 98.56 170 ILE A CA 1
ATOM 1351 C C . ILE A 1 170 ? -1.722 -7.376 5.443 1.00 98.56 170 ILE A C 1
ATOM 1353 O O . ILE A 1 170 ? -2.789 -7.949 5.222 1.00 98.56 170 ILE A O 1
ATOM 1357 N N . ALA A 1 171 ? -1.062 -6.732 4.478 1.00 97.81 171 ALA A N 1
ATOM 1358 C CA . ALA A 1 171 ? -1.556 -6.635 3.107 1.00 97.81 171 ALA A CA 1
ATOM 1359 C C . ALA A 1 171 ? -1.720 -8.013 2.441 1.00 97.81 171 ALA A C 1
ATOM 1361 O O . ALA A 1 171 ? -2.655 -8.221 1.669 1.00 97.81 171 ALA A O 1
ATOM 1362 N N . SER A 1 172 ? -0.841 -8.973 2.751 1.00 96.44 172 SER A N 1
ATOM 1363 C CA . SER A 1 172 ? -0.921 -10.344 2.225 1.00 96.44 172 SER A CA 1
ATOM 1364 C C . SER A 1 172 ? -2.136 -11.126 2.735 1.00 96.44 172 SER A C 1
ATOM 1366 O O . SER A 1 172 ? -2.577 -12.059 2.069 1.00 96.44 172 SER A O 1
ATOM 1368 N N . GLN A 1 173 ? -2.718 -10.710 3.865 1.00 96.38 173 GLN A N 1
ATOM 1369 C CA . GLN A 1 173 ? -3.984 -11.243 4.380 1.00 96.38 173 GLN A CA 1
ATOM 1370 C C . GLN A 1 173 ? -5.212 -10.645 3.669 1.00 96.38 173 GLN A C 1
ATOM 1372 O O . GLN A 1 173 ? -6.338 -11.030 3.967 1.00 96.38 173 GLN A O 1
ATOM 1377 N N . GLY A 1 174 ? -5.013 -9.716 2.727 1.00 95.19 174 GLY A N 1
ATOM 1378 C CA . GLY A 1 174 ? -6.078 -9.091 1.940 1.00 95.19 174 GLY A CA 1
ATOM 1379 C C . GLY A 1 174 ? -6.571 -7.747 2.477 1.00 95.19 174 GLY A C 1
ATOM 1380 O O . GLY A 1 174 ? -7.452 -7.147 1.863 1.00 95.19 174 GLY A O 1
ATOM 1381 N N . TYR A 1 175 ? -6.004 -7.238 3.574 1.00 97.25 175 TYR A N 1
ATOM 1382 C CA . TYR A 1 175 ? -6.393 -5.943 4.131 1.00 97.25 175 TYR A CA 1
ATOM 1383 C C . TYR A 1 175 ? -5.766 -4.782 3.359 1.00 97.25 175 TYR A C 1
ATOM 1385 O O . TYR A 1 175 ? -4.602 -4.825 2.955 1.00 97.25 175 TYR A O 1
ATOM 1393 N N . SER A 1 176 ? -6.533 -3.708 3.169 1.00 98.31 176 SER A N 1
ATOM 1394 C CA . SER A 1 176 ? -5.979 -2.456 2.664 1.00 98.31 176 SER A CA 1
ATOM 1395 C C . SER A 1 176 ? -4.980 -1.902 3.670 1.00 98.31 176 SER A C 1
ATOM 1397 O O . SER A 1 176 ? -5.300 -1.732 4.843 1.00 98.31 176 SER A O 1
ATOM 1399 N N . THR A 1 177 ? -3.755 -1.636 3.229 1.00 98.62 177 THR A N 1
ATOM 1400 C CA . THR A 1 177 ? -2.664 -1.219 4.112 1.00 98.62 177 THR A CA 1
ATOM 1401 C C . THR A 1 177 ? -1.837 -0.115 3.478 1.00 98.62 177 THR A C 1
ATOM 1403 O O . THR A 1 177 ? -1.392 -0.225 2.327 1.00 98.62 177 THR A O 1
ATOM 1406 N N . ILE A 1 178 ? -1.611 0.942 4.251 1.00 98.69 178 ILE A N 1
ATOM 1407 C CA . ILE A 1 178 ? -0.744 2.068 3.907 1.00 98.69 178 ILE A CA 1
ATOM 1408 C C . ILE A 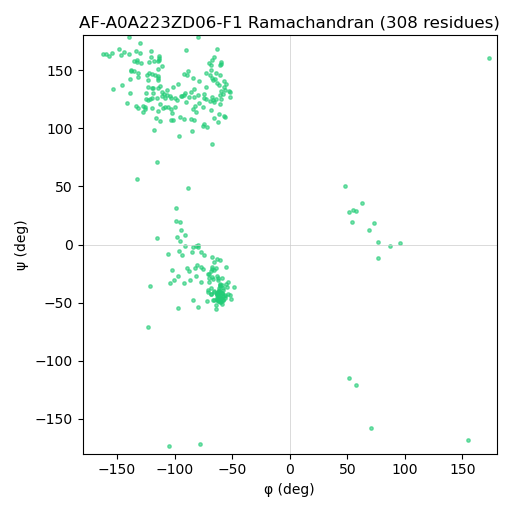1 178 ? 0.174 2.393 5.088 1.00 98.69 178 ILE A C 1
ATOM 1410 O O . ILE A 1 178 ? -0.122 2.067 6.234 1.00 98.69 178 ILE A O 1
ATOM 1414 N N . ILE A 1 179 ? 1.283 3.059 4.807 1.00 98.75 179 ILE A N 1
ATOM 1415 C CA . ILE A 1 179 ? 2.128 3.704 5.808 1.00 98.75 179 ILE A CA 1
ATOM 1416 C C . ILE A 1 179 ? 1.911 5.214 5.703 1.00 98.75 179 ILE A C 1
ATOM 1418 O O . ILE A 1 179 ? 1.941 5.760 4.594 1.00 98.75 179 ILE A O 1
ATOM 1422 N N . TYR A 1 180 ? 1.707 5.880 6.837 1.00 98.75 180 TYR A N 1
ATOM 1423 C CA . TYR A 1 180 ? 1.662 7.335 6.928 1.00 98.75 180 TYR A CA 1
ATOM 1424 C C . TYR A 1 180 ? 2.973 7.861 7.509 1.00 98.75 180 TYR A C 1
ATOM 1426 O O . TYR A 1 180 ? 3.315 7.578 8.650 1.00 98.75 180 TYR A O 1
ATOM 1434 N N . GLU A 1 181 ? 3.705 8.635 6.716 1.00 98.31 181 GLU A N 1
ATOM 1435 C CA . GLU A 1 181 ? 5.030 9.146 7.058 1.00 98.31 181 GLU A CA 1
ATOM 1436 C C . GLU A 1 181 ? 4.987 10.658 7.268 1.00 98.31 181 GLU A C 1
ATOM 1438 O O . GLU A 1 181 ? 4.508 11.403 6.403 1.00 98.31 181 GLU A O 1
ATOM 1443 N N . THR A 1 182 ? 5.506 11.112 8.410 1.00 98.25 182 THR A N 1
ATOM 1444 C CA . THR A 1 182 ? 5.604 12.531 8.791 1.00 98.25 182 THR A CA 1
ATOM 1445 C C . THR A 1 182 ? 7.050 12.954 9.032 1.00 98.25 182 THR A C 1
ATOM 1447 O O . THR A 1 182 ? 7.956 12.125 9.109 1.00 98.25 182 THR A O 1
ATOM 1450 N N . TYR A 1 183 ? 7.310 14.258 9.119 1.00 98.06 183 TYR A N 1
ATOM 1451 C CA . TYR A 1 183 ? 8.677 14.728 9.298 1.00 98.06 183 TYR A CA 1
ATOM 1452 C C . TYR A 1 183 ? 9.077 14.689 10.770 1.00 98.06 183 TYR A C 1
ATOM 1454 O O . TYR A 1 183 ? 8.424 15.285 11.629 1.00 98.06 183 TYR A O 1
ATOM 1462 N N . LYS A 1 184 ? 10.202 14.034 11.065 1.00 97.62 184 LYS A N 1
ATOM 1463 C CA . LYS A 1 184 ? 10.692 13.845 12.434 1.00 97.62 184 LYS A CA 1
ATOM 1464 C C . LYS A 1 184 ? 10.816 15.148 13.221 1.00 97.62 184 LYS A C 1
ATOM 1466 O O . LYS A 1 184 ? 10.467 15.183 14.399 1.00 97.62 184 LYS A O 1
ATOM 1471 N N . TYR A 1 185 ? 11.328 16.191 12.575 1.00 97.44 185 TYR A N 1
ATOM 1472 C CA . TYR A 1 185 ? 11.671 17.458 13.221 1.00 97.44 185 TYR A CA 1
ATOM 1473 C C . TYR A 1 185 ? 10.536 18.486 13.214 1.00 97.44 185 TYR A C 1
ATOM 1475 O O . TYR A 1 185 ? 10.757 19.634 13.592 1.00 97.44 185 TYR A O 1
ATOM 1483 N N . ASP A 1 186 ? 9.327 18.105 12.794 1.00 98.00 186 ASP A N 1
ATOM 1484 C CA . ASP A 1 186 ? 8.158 18.950 13.018 1.00 98.00 186 ASP A CA 1
ATOM 1485 C C . ASP A 1 186 ? 7.928 19.173 14.518 1.00 98.00 186 ASP A C 1
ATOM 1487 O O . ASP A 1 186 ? 8.134 18.271 15.336 1.00 98.00 186 ASP A O 1
ATOM 1491 N N . SER A 1 187 ? 7.440 20.364 14.876 1.00 98.44 187 SER A N 1
ATOM 1492 C CA . SER A 1 187 ? 6.984 20.636 16.238 1.00 98.44 187 SER A CA 1
ATOM 1493 C C . SER A 1 187 ? 5.833 19.704 16.623 1.00 98.44 187 SER A C 1
ATOM 1495 O O . SER A 1 187 ? 5.041 19.280 15.776 1.00 98.44 187 SER A O 1
ATOM 1497 N N . GLN A 1 188 ? 5.664 19.450 17.921 1.00 98.19 188 GLN A N 1
ATOM 1498 C CA . GLN A 1 188 ? 4.540 18.638 18.391 1.00 98.19 188 GLN A CA 1
ATOM 1499 C C . GLN A 1 188 ? 3.182 19.259 18.023 1.00 98.19 188 GLN A C 1
ATOM 1501 O O . GLN A 1 188 ? 2.254 18.541 17.663 1.00 98.19 188 GLN A O 1
ATOM 1506 N N . SER A 1 189 ? 3.074 20.594 18.011 1.00 98.56 189 SER A N 1
ATOM 1507 C CA . SER A 1 189 ? 1.873 21.295 17.534 1.00 98.56 189 SER A CA 1
ATOM 1508 C C . SER A 1 189 ? 1.567 21.002 16.065 1.00 98.56 189 SER A C 1
ATOM 1510 O O . SER A 1 189 ? 0.409 20.786 15.704 1.00 98.56 189 SER A O 1
ATOM 1512 N N . ARG A 1 190 ? 2.597 20.930 15.213 1.00 97.94 190 ARG A N 1
ATOM 1513 C CA . ARG A 1 190 ? 2.428 20.573 13.806 1.00 97.94 190 ARG A CA 1
ATOM 1514 C C . ARG A 1 190 ? 2.004 19.117 13.648 1.00 97.94 190 ARG A C 1
ATOM 1516 O O . ARG A 1 190 ? 1.104 18.851 12.859 1.00 97.94 190 ARG A O 1
ATOM 1523 N N . LYS A 1 191 ? 2.598 18.197 14.412 1.00 98.38 191 LYS A N 1
ATOM 1524 C CA . LYS A 1 191 ? 2.217 16.775 14.400 1.00 98.38 191 LYS A CA 1
ATOM 1525 C C . LYS A 1 191 ? 0.775 16.571 14.863 1.00 98.38 191 LYS A C 1
ATOM 1527 O 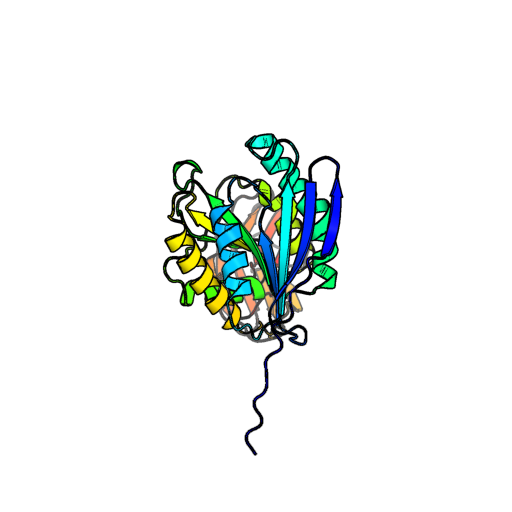O . LYS A 1 191 ? 0.048 15.815 14.231 1.00 98.38 191 LYS A O 1
ATOM 1532 N N . LEU A 1 192 ? 0.333 17.299 15.890 1.00 98.62 192 LEU A N 1
ATOM 1533 C CA . LEU A 1 192 ? -1.065 17.312 16.337 1.00 98.62 192 LEU A CA 1
ATOM 1534 C C . LEU A 1 192 ? -2.018 17.856 15.270 1.00 98.62 192 LEU A C 1
ATOM 1536 O O . LEU A 1 192 ? -3.086 17.289 15.063 1.00 98.62 192 LEU A O 1
ATOM 1540 N N . SER A 1 193 ? -1.631 18.926 14.572 1.00 98.31 193 SER A N 1
ATOM 1541 C CA . SER A 1 193 ? -2.416 19.467 13.458 1.00 98.31 193 SER A CA 1
ATOM 1542 C C . SER A 1 193 ? -2.532 18.461 12.307 1.00 98.31 193 SER A C 1
ATOM 1544 O O . SER A 1 193 ? -3.641 18.190 11.844 1.00 98.31 193 SER A O 1
ATOM 1546 N N . ASP A 1 194 ? -1.413 17.858 11.894 1.00 98.00 194 ASP A N 1
ATOM 1547 C CA . ASP A 1 194 ? -1.378 16.856 10.828 1.00 98.00 194 ASP A CA 1
ATOM 1548 C C . ASP A 1 194 ? -2.199 15.603 11.220 1.00 98.00 194 ASP A C 1
ATOM 1550 O O . ASP A 1 194 ? -3.011 15.137 10.418 1.00 98.00 194 ASP A O 1
ATOM 1554 N N . ALA A 1 195 ? -2.078 15.109 12.461 1.00 98.69 195 ALA A N 1
ATOM 1555 C CA . ALA A 1 195 ? -2.879 13.996 12.985 1.00 98.69 195 ALA A CA 1
ATOM 1556 C C . ALA A 1 195 ? -4.379 14.331 13.052 1.00 98.69 195 ALA A C 1
ATOM 1558 O O . ALA A 1 195 ? -5.202 13.521 12.632 1.00 98.69 195 ALA A O 1
ATOM 1559 N N . GLY A 1 196 ? -4.741 15.539 13.497 1.00 98.62 196 GLY A N 1
ATOM 1560 C CA . GLY A 1 196 ? -6.120 16.036 13.507 1.00 98.62 196 GLY A CA 1
ATOM 1561 C C . GLY A 1 196 ? -6.757 16.033 12.118 1.00 98.62 196 GLY A C 1
ATOM 1562 O O . GLY A 1 196 ? -7.857 15.504 11.932 1.00 98.62 196 GLY A O 1
ATOM 1563 N N . MET A 1 197 ? -6.042 16.562 11.121 1.00 98.25 197 MET A N 1
ATOM 1564 C CA . MET A 1 197 ? -6.482 16.519 9.723 1.00 98.25 197 MET A CA 1
ATOM 1565 C C . MET A 1 197 ? -6.591 15.082 9.210 1.00 98.25 197 MET A C 1
ATOM 1567 O O . MET A 1 197 ? -7.561 14.754 8.527 1.00 98.25 197 MET A O 1
ATOM 1571 N N . PHE A 1 198 ? -5.626 14.224 9.549 1.00 98.62 198 PHE A N 1
ATOM 1572 C CA . PHE A 1 198 ? -5.604 12.833 9.113 1.00 98.62 198 PHE A CA 1
ATOM 1573 C C . PHE A 1 198 ? -6.788 12.040 9.670 1.00 98.62 198 PHE A C 1
ATOM 1575 O O . PHE A 1 198 ? -7.547 11.481 8.882 1.00 98.62 198 PHE A O 1
ATOM 1582 N N . ILE A 1 199 ? -7.024 12.063 10.986 1.00 98.69 199 ILE A N 1
ATOM 1583 C CA . ILE A 1 199 ? -8.179 11.394 11.609 1.00 98.69 199 ILE A CA 1
ATOM 1584 C C . ILE A 1 199 ? -9.502 11.960 11.074 1.00 98.69 199 ILE A C 1
ATOM 1586 O O . ILE A 1 199 ? -10.391 11.188 10.727 1.00 98.69 199 ILE A O 1
ATOM 1590 N N . SER A 1 200 ? -9.617 13.279 10.879 1.00 98.31 200 SER A N 1
ATOM 1591 C CA . SER A 1 200 ? -10.809 13.878 10.247 1.00 98.31 200 SER A CA 1
ATOM 1592 C C . SER A 1 200 ? -11.036 13.363 8.817 1.00 98.31 200 SER A C 1
ATOM 1594 O O . SER A 1 200 ? -12.172 13.165 8.381 1.00 98.31 200 SER A O 1
ATOM 1596 N N . CYS A 1 201 ? -9.961 13.109 8.066 1.00 97.94 201 CYS A N 1
ATOM 1597 C CA . CYS A 1 201 ? -10.061 12.480 6.751 1.00 97.94 201 CYS A CA 1
ATOM 1598 C C . CYS A 1 201 ? -10.505 11.019 6.856 1.00 97.94 201 CYS A C 1
ATOM 1600 O O . CYS A 1 201 ? -11.377 10.621 6.081 1.00 97.94 201 CYS A O 1
ATOM 1602 N N . LEU A 1 202 ? -9.963 10.251 7.807 1.00 98.50 202 LEU A N 1
ATOM 1603 C CA . LEU A 1 202 ? -10.373 8.867 8.075 1.00 98.50 202 LEU A CA 1
ATOM 1604 C C . LEU A 1 202 ? -11.866 8.787 8.429 1.00 98.50 202 LEU A C 1
ATOM 1606 O O . LEU A 1 202 ? -12.583 7.968 7.849 1.00 98.50 202 LEU A O 1
ATOM 1610 N N . GLU A 1 203 ? -12.370 9.714 9.246 1.00 97.94 203 GLU A N 1
ATOM 1611 C CA . GLU A 1 203 ? -13.799 9.861 9.555 1.00 97.94 203 GLU A CA 1
ATOM 1612 C C . GLU A 1 203 ? -14.653 10.115 8.314 1.00 97.94 203 GLU A C 1
ATOM 1614 O O . GLU A 1 203 ? -15.756 9.588 8.192 1.00 97.94 203 GLU A O 1
ATOM 1619 N N . SER A 1 204 ? -14.124 10.838 7.332 1.00 97.00 204 SER A N 1
ATOM 1620 C CA . SER A 1 204 ? -14.841 11.128 6.088 1.00 97.00 204 SER A CA 1
ATOM 1621 C C . SER A 1 204 ? -14.738 10.040 5.010 1.00 97.00 204 SER A C 1
ATOM 1623 O O . SER A 1 204 ? -15.385 10.173 3.966 1.00 97.00 204 SER A O 1
ATOM 1625 N N . LEU A 1 205 ? -13.913 9.000 5.215 1.00 97.69 205 LEU A N 1
ATOM 1626 C CA . LEU A 1 205 ? -13.734 7.934 4.224 1.00 97.69 205 LEU A CA 1
ATOM 1627 C C . LEU A 1 205 ? -15.056 7.235 3.930 1.00 97.69 205 LEU A C 1
ATOM 1629 O O . LEU A 1 205 ? -15.758 6.813 4.843 1.00 97.69 205 LEU A O 1
ATOM 1633 N N . ARG A 1 206 ? -15.357 7.058 2.650 1.00 95.81 206 ARG A N 1
ATOM 1634 C CA . ARG A 1 206 ? -16.436 6.183 2.198 1.00 95.81 206 ARG A CA 1
ATOM 1635 C C . ARG A 1 206 ? -15.865 4.802 1.946 1.00 95.81 206 ARG A C 1
ATOM 1637 O O . ARG A 1 206 ? -14.890 4.692 1.199 1.00 95.81 206 ARG A O 1
ATOM 1644 N N . THR A 1 207 ? -16.482 3.779 2.530 1.00 9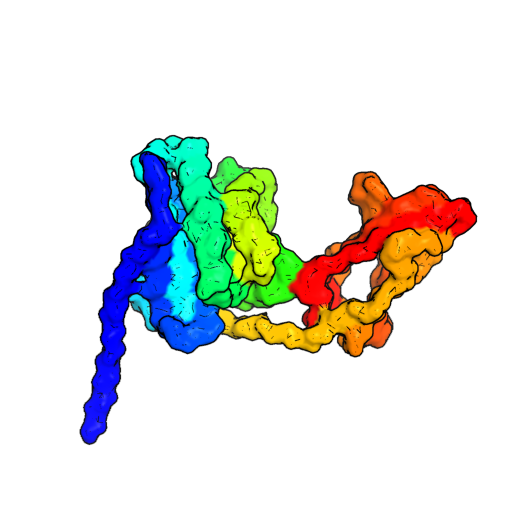3.25 207 THR A N 1
ATOM 1645 C CA . THR A 1 207 ? -16.136 2.380 2.262 1.00 93.25 207 THR A CA 1
ATOM 1646 C C . THR A 1 207 ? -16.153 2.079 0.764 1.00 93.25 207 THR A C 1
ATOM 1648 O O . THR A 1 207 ? -17.087 2.440 0.044 1.00 93.25 207 THR A O 1
ATOM 1651 N N . TYR A 1 208 ? -15.094 1.426 0.284 1.00 92.81 208 TYR A N 1
ATOM 1652 C CA . TYR A 1 208 ? -15.013 0.975 -1.096 1.00 92.81 208 TYR A CA 1
ATOM 1653 C C . TYR A 1 208 ? -15.954 -0.212 -1.305 1.00 92.81 208 TYR A C 1
ATOM 1655 O O . TYR A 1 208 ? -15.850 -1.232 -0.625 1.00 92.81 208 TYR A O 1
ATOM 1663 N N . ILE A 1 209 ? -16.846 -0.091 -2.286 1.00 90.12 209 ILE A N 1
ATOM 1664 C CA . ILE A 1 209 ? -17.756 -1.159 -2.696 1.00 90.12 209 ILE A CA 1
ATOM 1665 C C . ILE A 1 209 ? -17.289 -1.669 -4.053 1.00 90.12 209 ILE A C 1
ATOM 1667 O O . ILE A 1 209 ? -17.291 -0.923 -5.037 1.00 90.12 209 ILE A O 1
ATOM 1671 N N . SER A 1 210 ? -16.909 -2.946 -4.119 1.00 87.06 210 SER A N 1
ATOM 1672 C CA . SER A 1 210 ? -16.542 -3.560 -5.393 1.00 87.06 210 SER A CA 1
ATOM 1673 C C . SER A 1 210 ? -17.719 -3.552 -6.378 1.00 87.06 210 SER A C 1
ATOM 1675 O O . SER A 1 210 ? -18.854 -3.886 -6.039 1.00 87.06 210 SER A O 1
ATOM 1677 N N . ARG A 1 211 ? -17.429 -3.228 -7.645 1.00 88.19 211 ARG A N 1
ATOM 1678 C CA . ARG A 1 211 ? -18.378 -3.342 -8.766 1.00 88.19 211 ARG A CA 1
ATOM 1679 C C . ARG A 1 211 ? -18.441 -4.749 -9.380 1.00 88.19 211 ARG A C 1
ATOM 1681 O O . ARG A 1 211 ? -19.230 -4.968 -10.313 1.00 88.19 211 ARG A O 1
ATOM 1688 N N . GLY A 1 212 ? -17.624 -5.686 -8.893 1.00 86.44 212 GLY A N 1
ATOM 1689 C CA . GLY A 1 212 ? -17.583 -7.082 -9.338 1.00 86.44 212 GLY A CA 1
ATOM 1690 C C . GLY A 1 212 ? -17.183 -7.248 -10.807 1.00 86.44 212 GLY A C 1
ATOM 1691 O O . GLY A 1 212 ? -17.743 -8.090 -11.515 1.00 86.44 212 GLY A O 1
ATOM 1692 N N . ILE A 1 213 ? -16.279 -6.399 -11.306 1.00 93.25 213 ILE A N 1
ATOM 1693 C CA . ILE A 1 213 ? -15.746 -6.521 -12.666 1.00 93.25 213 ILE A CA 1
ATOM 1694 C C . ILE A 1 213 ? -14.572 -7.499 -12.631 1.00 93.25 213 ILE A C 1
ATOM 1696 O O . ILE A 1 213 ? -13.486 -7.184 -12.149 1.00 93.25 213 ILE A O 1
ATOM 1700 N N . ASN A 1 214 ? -14.794 -8.686 -13.188 1.00 93.50 214 ASN A N 1
ATOM 1701 C CA . ASN A 1 214 ? -13.848 -9.793 -13.147 1.00 93.50 214 ASN A CA 1
ATOM 1702 C C . ASN A 1 214 ? -13.329 -10.120 -14.543 1.00 93.50 214 ASN A C 1
ATOM 1704 O O . ASN A 1 214 ? -14.030 -9.932 -15.537 1.00 93.50 214 ASN A O 1
ATOM 1708 N N . ILE A 1 215 ? -12.106 -10.638 -14.620 1.00 95.94 215 ILE A N 1
ATOM 1709 C CA . ILE A 1 215 ? -11.551 -11.184 -15.862 1.00 95.94 215 ILE A CA 1
ATOM 1710 C C . ILE A 1 215 ? -12.210 -12.539 -16.121 1.00 95.94 215 ILE A C 1
ATOM 1712 O O . ILE A 1 215 ? -12.189 -13.409 -15.256 1.00 95.94 215 ILE A O 1
ATOM 1716 N N . THR A 1 216 ? -12.784 -12.721 -17.309 1.00 97.75 216 THR A N 1
ATOM 1717 C CA . THR A 1 216 ? -13.482 -13.954 -17.708 1.00 97.75 216 THR A CA 1
ATOM 1718 C C . THR A 1 216 ? -12.627 -14.849 -18.593 1.00 97.75 216 THR A C 1
ATOM 1720 O O . THR A 1 216 ? -12.772 -16.066 -18.561 1.00 97.75 216 THR A O 1
ATOM 1723 N N . SER A 1 217 ? -11.730 -14.275 -19.398 1.00 98.12 217 SER A N 1
ATOM 1724 C CA . SER A 1 217 ? -10.835 -15.047 -20.265 1.00 98.12 217 SER A CA 1
ATOM 1725 C C . SER A 1 217 ? -9.637 -14.229 -20.739 1.00 98.12 217 SER A C 1
ATOM 1727 O O . SER A 1 217 ? -9.631 -12.996 -20.687 1.00 98.12 217 SER A O 1
ATOM 1729 N N . SER A 1 218 ? -8.621 -14.926 -21.249 1.00 98.50 218 SER A N 1
ATOM 1730 C CA . SER A 1 218 ? -7.519 -14.306 -21.975 1.00 98.50 218 SER A CA 1
ATOM 1731 C C . SER A 1 218 ? -7.123 -15.108 -23.212 1.00 98.50 218 SER A C 1
ATOM 1733 O O . SER A 1 218 ? -7.206 -16.334 -23.233 1.00 98.50 218 SER A O 1
ATOM 1735 N N . SER A 1 219 ? -6.639 -14.408 -24.235 1.00 97.94 219 SER A N 1
ATOM 1736 C CA . SER A 1 219 ? -5.993 -14.998 -25.407 1.00 97.94 219 SER A CA 1
ATOM 1737 C C . SER A 1 219 ? -4.635 -14.323 -25.616 1.00 97.94 219 SER A C 1
ATOM 1739 O O . SER A 1 219 ? -4.606 -13.110 -25.802 1.00 97.94 219 SER A O 1
ATOM 1741 N N . PRO A 1 220 ? -3.504 -15.047 -25.576 1.00 97.94 220 PRO A N 1
ATOM 1742 C CA . PRO A 1 220 ? -3.402 -16.463 -25.228 1.00 97.94 220 PRO A CA 1
ATOM 1743 C C . PRO A 1 220 ? -3.916 -16.765 -23.810 1.00 97.94 220 PRO A C 1
ATOM 1745 O O . PRO A 1 220 ? -3.926 -15.894 -22.935 1.00 97.94 220 PRO A O 1
ATOM 1748 N N . ALA A 1 221 ? -4.328 -18.012 -23.588 1.00 97.88 221 ALA A N 1
ATOM 1749 C CA . ALA A 1 221 ? -4.589 -18.517 -22.245 1.00 97.88 221 ALA A CA 1
ATOM 1750 C C . ALA A 1 221 ? -3.281 -18.582 -21.435 1.00 97.88 221 ALA A C 1
ATOM 1752 O O . ALA A 1 221 ? -2.178 -18.572 -21.998 1.00 97.88 221 ALA A O 1
ATOM 1753 N N . ALA A 1 222 ? -3.391 -18.656 -20.109 1.00 97.50 222 ALA A N 1
ATOM 1754 C CA . ALA A 1 222 ? -2.228 -18.822 -19.245 1.00 97.50 222 ALA A CA 1
ATOM 1755 C C . ALA A 1 222 ? -1.431 -20.079 -19.637 1.00 97.50 222 ALA A C 1
ATOM 1757 O O . ALA A 1 222 ? -1.992 -21.142 -19.881 1.00 97.50 222 ALA A O 1
ATOM 1758 N N . GLY A 1 223 ? -0.111 -19.940 -19.754 1.00 97.25 223 GLY A N 1
ATOM 1759 C CA . GLY A 1 223 ? 0.797 -21.013 -20.164 1.00 97.25 223 GLY A CA 1
ATOM 1760 C C . GLY A 1 223 ? 0.808 -21.329 -21.663 1.00 97.25 223 GLY A C 1
ATOM 1761 O O . GLY A 1 223 ? 1.722 -22.018 -22.117 1.00 97.25 223 GLY A O 1
ATOM 1762 N N . ALA A 1 224 ? -0.138 -20.808 -22.450 1.00 97.69 224 ALA A N 1
ATOM 1763 C CA . ALA A 1 224 ? -0.274 -21.188 -23.851 1.00 97.69 224 ALA A CA 1
ATOM 1764 C C . ALA A 1 224 ? 0.890 -20.693 -24.726 1.00 97.69 224 ALA A C 1
ATOM 1766 O O . ALA A 1 224 ? 1.551 -19.682 -24.449 1.00 97.69 224 ALA A O 1
ATOM 1767 N N . VAL A 1 225 ? 1.111 -21.417 -25.825 1.00 97.75 225 VAL A N 1
ATOM 1768 C CA . VAL A 1 225 ? 2.049 -21.040 -26.884 1.00 97.75 225 VAL A CA 1
ATOM 1769 C C . VAL A 1 225 ? 1.305 -20.227 -27.942 1.00 97.75 225 VAL A C 1
ATOM 1771 O O . VAL A 1 225 ? 0.251 -20.634 -28.417 1.00 97.75 225 VAL A O 1
ATOM 1774 N N . THR A 1 226 ? 1.850 -19.077 -28.331 1.00 96.56 226 THR A N 1
ATOM 1775 C CA . THR A 1 226 ? 1.265 -18.193 -29.348 1.00 96.56 226 THR A CA 1
ATOM 1776 C C . THR A 1 226 ? 2.287 -17.790 -30.412 1.00 96.56 226 THR A C 1
ATOM 1778 O O . THR A 1 226 ? 3.481 -18.098 -30.315 1.00 96.56 226 THR A O 1
ATOM 1781 N N . SER A 1 227 ? 1.823 -17.097 -31.451 1.00 96.44 227 SER A N 1
ATOM 1782 C CA . SER A 1 227 ? 2.686 -16.542 -32.493 1.00 96.44 227 SER A CA 1
ATOM 1783 C C . SER A 1 227 ? 3.651 -15.499 -31.924 1.00 96.44 227 SER A C 1
ATOM 1785 O O . SER A 1 227 ? 3.514 -15.001 -30.807 1.00 96.44 227 SER A O 1
ATOM 1787 N N . ARG A 1 228 ? 4.647 -15.103 -32.716 1.00 97.19 228 ARG A N 1
ATOM 1788 C CA . ARG A 1 228 ? 5.606 -14.059 -32.317 1.00 97.19 228 ARG A CA 1
ATOM 1789 C C . ARG A 1 228 ? 5.078 -12.626 -32.487 1.00 97.19 228 ARG A C 1
ATOM 1791 O O . ARG A 1 228 ? 5.804 -11.680 -32.182 1.00 97.19 228 ARG A O 1
ATOM 1798 N N . ARG A 1 229 ? 3.850 -12.440 -32.978 1.00 96.06 229 ARG A N 1
ATOM 1799 C CA . ARG A 1 229 ? 3.162 -11.138 -33.083 1.00 96.06 229 ARG A CA 1
ATOM 1800 C C . ARG A 1 229 ? 1.727 -11.250 -32.538 1.00 96.06 229 ARG A C 1
ATOM 1802 O O . ARG A 1 229 ? 0.781 -10.971 -33.273 1.00 96.06 229 ARG A O 1
ATOM 1809 N N . PRO A 1 230 ? 1.547 -11.693 -31.282 1.00 96.75 230 PRO A N 1
ATOM 1810 C CA . PRO A 1 230 ? 0.215 -11.937 -30.755 1.00 96.75 230 PRO A CA 1
ATOM 1811 C C . PRO A 1 230 ? -0.533 -10.614 -30.562 1.00 96.75 230 PRO A C 1
ATOM 1813 O O . PRO A 1 230 ? 0.060 -9.601 -30.184 1.00 96.75 230 PRO A O 1
ATOM 1816 N N . ILE A 1 231 ? -1.845 -10.637 -30.781 1.00 98.12 231 ILE A N 1
ATOM 1817 C CA . ILE A 1 231 ? -2.749 -9.671 -30.153 1.00 98.12 231 ILE A CA 1
ATOM 1818 C C . ILE A 1 231 ? -3.212 -10.330 -28.863 1.00 98.12 231 ILE A C 1
ATOM 1820 O O . ILE A 1 231 ? -3.967 -11.299 -28.913 1.00 98.12 231 ILE A O 1
ATOM 1824 N N . ILE A 1 232 ? -2.731 -9.828 -27.729 1.00 98.62 232 ILE A N 1
ATOM 1825 C CA . ILE A 1 232 ? -3.160 -10.315 -26.423 1.00 98.62 232 ILE A CA 1
ATOM 1826 C C . ILE A 1 232 ? -4.513 -9.673 -26.113 1.00 98.62 232 ILE A C 1
ATOM 1828 O O . ILE A 1 232 ? -4.652 -8.454 -26.225 1.00 98.62 232 ILE A O 1
ATOM 1832 N N . ARG A 1 233 ? -5.499 -10.484 -25.741 1.00 98.69 233 ARG A N 1
ATOM 1833 C CA . ARG A 1 233 ? -6.855 -10.072 -25.370 1.00 98.69 233 ARG A CA 1
ATOM 1834 C C . ARG A 1 233 ? -7.126 -10.501 -23.939 1.00 98.69 233 ARG A C 1
ATOM 1836 O O . ARG A 1 233 ? -6.827 -11.640 -23.586 1.00 98.69 233 ARG A O 1
ATOM 1843 N N . VAL A 1 234 ? -7.695 -9.611 -23.141 1.00 98.69 234 VAL A N 1
ATOM 1844 C CA . VAL A 1 234 ? -8.173 -9.904 -21.787 1.00 98.69 234 VAL A CA 1
ATOM 1845 C C . VAL A 1 234 ? -9.616 -9.437 -21.708 1.00 98.69 234 VAL A C 1
ATOM 1847 O O . VAL A 1 234 ? -9.887 -8.244 -21.843 1.00 98.69 234 VAL A O 1
ATOM 1850 N N . THR A 1 235 ? -10.528 -10.387 -21.550 1.00 98.50 235 THR A N 1
ATOM 1851 C CA . THR A 1 235 ? -11.973 -10.157 -21.552 1.00 98.50 235 THR A CA 1
ATOM 1852 C C . THR A 1 235 ? -12.466 -10.044 -20.120 1.00 98.50 235 THR A C 1
ATOM 1854 O O . THR A 1 235 ? -12.053 -10.817 -19.255 1.00 98.50 235 THR A O 1
ATOM 1857 N N . PHE A 1 236 ? -13.364 -9.099 -19.877 1.00 98.31 236 PHE A N 1
ATOM 1858 C CA . PHE A 1 236 ? -13.966 -8.838 -18.578 1.00 98.31 236 PHE A CA 1
ATOM 1859 C C . PHE A 1 236 ? -15.464 -9.154 -18.595 1.00 98.31 236 PHE A C 1
ATOM 1861 O O . PHE A 1 236 ? -16.100 -9.219 -19.650 1.00 98.31 236 PHE A O 1
ATOM 1868 N N . SER A 1 237 ? -16.043 -9.338 -17.411 1.00 97.56 237 SER A N 1
ATOM 1869 C CA . SER A 1 237 ? -17.468 -9.637 -17.228 1.00 97.56 237 SER A CA 1
ATOM 1870 C C . SER A 1 237 ? -18.388 -8.473 -17.608 1.00 97.56 237 SER A C 1
ATOM 1872 O O . SER A 1 237 ? -19.571 -8.686 -17.854 1.00 97.56 237 SER A O 1
ATOM 1874 N N . LYS A 1 238 ? -17.860 -7.245 -17.662 1.00 96.94 238 LYS A N 1
ATOM 1875 C CA . LYS A 1 238 ? -18.588 -6.012 -17.989 1.00 96.94 238 LYS A CA 1
ATOM 1876 C C . LYS A 1 238 ? -17.743 -5.116 -18.893 1.00 96.94 238 LYS A C 1
ATOM 1878 O O . LYS A 1 238 ? -16.532 -5.302 -18.998 1.00 96.94 238 LYS A O 1
ATOM 1883 N N . THR A 1 239 ? -18.378 -4.131 -19.526 1.00 97.00 239 THR A N 1
ATOM 1884 C CA . THR A 1 239 ? -17.685 -3.066 -20.267 1.00 97.00 239 THR A CA 1
ATOM 1885 C C . THR A 1 239 ? -16.670 -2.362 -19.372 1.00 97.00 239 THR A C 1
ATOM 1887 O O . THR A 1 239 ? -16.959 -2.068 -18.213 1.00 97.00 239 THR A O 1
ATOM 1890 N N . ILE A 1 240 ? -15.493 -2.071 -19.921 1.00 97.38 240 ILE A N 1
ATOM 1891 C CA . ILE A 1 240 ? -14.379 -1.456 -19.192 1.00 97.38 240 ILE A CA 1
ATOM 1892 C C . ILE A 1 240 ? -13.990 -0.120 -19.825 1.00 97.38 240 ILE A C 1
ATOM 1894 O O . ILE A 1 240 ? -14.305 0.161 -20.982 1.00 97.38 240 ILE A O 1
ATOM 1898 N N . LYS A 1 241 ? -13.276 0.710 -19.065 1.00 96.88 241 LYS A N 1
ATOM 1899 C CA . LYS A 1 241 ? -12.669 1.965 -19.532 1.00 96.88 241 LYS A CA 1
ATOM 1900 C C . LYS A 1 241 ? -11.263 2.098 -18.943 1.00 96.88 241 LYS A C 1
ATOM 1902 O O . LYS A 1 241 ? -11.047 1.583 -17.844 1.00 96.88 241 LYS A O 1
ATOM 1907 N N . PRO A 1 242 ? -10.314 2.770 -19.622 1.00 96.88 242 PRO A N 1
ATOM 1908 C CA . PRO A 1 242 ? -9.015 3.091 -19.037 1.00 96.88 242 PRO A CA 1
ATOM 1909 C C . PRO A 1 242 ? -9.163 3.787 -17.681 1.00 96.88 242 PRO A C 1
ATOM 1911 O O . PRO A 1 242 ? -9.946 4.725 -17.545 1.00 96.88 242 PRO A O 1
ATOM 1914 N N . GLY A 1 243 ? -8.427 3.303 -16.685 1.00 94.19 243 GLY A N 1
ATOM 1915 C CA . GLY A 1 243 ? -8.382 3.854 -15.336 1.00 94.19 243 GLY A CA 1
ATOM 1916 C C . GLY A 1 243 ? -7.097 4.636 -15.081 1.00 94.19 243 GLY A C 1
ATOM 1917 O O . GLY A 1 243 ? -6.258 4.827 -15.966 1.00 94.19 243 GLY A O 1
ATOM 1918 N N . ARG A 1 244 ? -6.907 5.058 -13.831 1.00 89.31 244 ARG A N 1
ATOM 1919 C CA . ARG A 1 244 ? -5.764 5.886 -13.422 1.00 89.31 244 ARG A CA 1
ATOM 1920 C C . ARG A 1 244 ? -4.414 5.231 -13.710 1.00 89.31 244 ARG A C 1
ATOM 1922 O O . ARG A 1 244 ? -3.460 5.916 -14.073 1.00 89.31 244 ARG A O 1
ATOM 1929 N N . TYR A 1 245 ? -4.314 3.913 -13.544 1.00 93.94 245 TYR A N 1
ATOM 1930 C CA . TYR A 1 245 ? -3.064 3.169 -13.734 1.00 93.94 245 TYR A CA 1
ATOM 1931 C C . TYR A 1 245 ? -2.970 2.493 -15.102 1.00 93.94 245 TYR A C 1
ATOM 1933 O O . TYR A 1 245 ? -2.166 1.581 -15.289 1.00 93.94 245 TYR A O 1
ATOM 1941 N N . TRP A 1 246 ? -3.748 2.959 -16.083 1.00 96.62 246 TRP A N 1
ATOM 1942 C CA . TRP A 1 246 ? -3.714 2.460 -17.458 1.00 96.62 246 TRP A CA 1
ATOM 1943 C C . TRP A 1 246 ? -2.298 2.440 -18.052 1.00 96.62 246 TRP A C 1
ATOM 1945 O O . TRP A 1 246 ? -1.869 1.448 -18.640 1.00 96.62 246 TRP A O 1
ATOM 1955 N N . SER A 1 247 ? -1.524 3.505 -17.830 1.00 95.81 247 SER A N 1
ATOM 1956 C CA . SER A 1 247 ? -0.138 3.621 -18.306 1.00 95.81 247 SER A CA 1
ATOM 1957 C C . SER A 1 247 ? 0.840 2.650 -17.631 1.00 95.81 247 SER A C 1
ATOM 1959 O O . SER A 1 247 ? 1.969 2.499 -18.094 1.00 95.81 247 SER A O 1
ATOM 1961 N N . ARG A 1 248 ? 0.423 1.973 -16.552 1.00 95.69 248 ARG A N 1
ATOM 1962 C CA . ARG A 1 248 ? 1.215 0.977 -15.813 1.00 95.69 248 ARG A CA 1
ATOM 1963 C C . ARG A 1 248 ? 0.941 -0.464 -16.259 1.00 95.69 248 ARG A C 1
ATOM 1965 O O . ARG A 1 248 ? 1.522 -1.391 -15.694 1.00 95.69 248 ARG A O 1
ATOM 1972 N N . VAL A 1 249 ? 0.098 -0.678 -17.271 1.00 98.06 249 VAL A N 1
ATOM 1973 C CA . VAL A 1 249 ? -0.014 -1.983 -17.938 1.00 98.06 249 VAL A CA 1
ATOM 1974 C C . VAL A 1 249 ? 1.307 -2.281 -18.648 1.00 98.06 249 VAL A C 1
ATOM 1976 O O . VAL A 1 249 ? 1.766 -1.500 -19.481 1.00 98.06 249 VAL A O 1
ATOM 1979 N N . THR A 1 250 ? 1.942 -3.409 -18.326 1.00 98.25 250 THR A N 1
ATOM 1980 C CA . THR A 1 250 ? 3.281 -3.738 -18.846 1.00 98.25 250 THR A CA 1
ATOM 1981 C C . THR A 1 250 ? 3.363 -5.153 -19.390 1.00 98.25 250 THR A C 1
ATOM 1983 O O . THR A 1 250 ? 2.739 -6.070 -18.872 1.00 98.25 250 THR A O 1
ATOM 1986 N N . LEU A 1 251 ? 4.188 -5.343 -20.420 1.00 98.69 251 LEU A N 1
ATOM 1987 C CA . LEU A 1 251 ? 4.603 -6.655 -20.906 1.00 98.69 251 LEU A CA 1
ATOM 1988 C C . LEU A 1 251 ? 6.108 -6.789 -20.685 1.00 98.69 251 LEU A C 1
ATOM 1990 O O . LEU A 1 251 ? 6.873 -5.938 -21.138 1.00 98.69 251 LEU A O 1
ATOM 1994 N N . LYS A 1 252 ? 6.547 -7.845 -20.004 1.00 98.69 252 LYS A N 1
ATOM 1995 C CA . LYS A 1 252 ? 7.967 -8.117 -19.740 1.00 98.69 252 LYS A CA 1
ATOM 1996 C C . LYS A 1 252 ? 8.366 -9.479 -20.285 1.00 98.69 252 LYS A C 1
ATOM 1998 O O . LYS A 1 252 ? 7.553 -10.399 -20.329 1.00 98.69 252 LYS A O 1
ATOM 2003 N N . ASN A 1 253 ? 9.613 -9.610 -20.728 1.00 97.94 253 ASN A N 1
ATOM 2004 C CA . ASN A 1 253 ? 10.175 -10.905 -21.112 1.00 97.94 253 ASN A CA 1
ATOM 2005 C C . ASN A 1 253 ? 10.628 -11.709 -19.876 1.00 97.94 253 ASN A C 1
ATOM 2007 O O . ASN A 1 253 ? 10.584 -11.217 -18.749 1.00 97.94 253 ASN A O 1
ATOM 2011 N N . ARG A 1 254 ? 11.132 -12.929 -20.098 1.00 96.75 254 ARG A N 1
ATOM 2012 C CA . ARG A 1 254 ? 11.660 -13.812 -19.039 1.00 96.75 254 ARG A CA 1
ATOM 2013 C C . ARG A 1 254 ? 12.770 -13.217 -18.160 1.00 96.75 254 ARG A C 1
ATOM 2015 O O . ARG A 1 254 ? 13.012 -13.738 -17.085 1.00 96.75 254 ARG A O 1
ATOM 2022 N N . TYR A 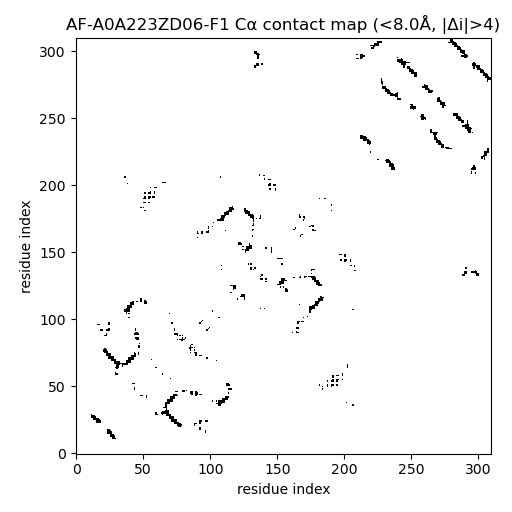1 255 ? 13.442 -12.164 -18.622 1.00 96.56 255 TYR A N 1
ATOM 2023 C CA . TYR A 1 255 ? 14.511 -11.470 -17.898 1.00 96.56 255 TYR A CA 1
ATOM 2024 C C . TYR A 1 255 ? 14.008 -10.213 -17.172 1.00 96.56 255 TYR A C 1
ATOM 2026 O O . TYR A 1 255 ? 14.805 -9.412 -16.699 1.00 96.56 255 TYR A O 1
ATOM 2034 N N . GLY A 1 256 ? 12.693 -9.971 -17.160 1.00 95.69 256 GLY A N 1
ATOM 2035 C CA . GLY A 1 256 ? 12.099 -8.766 -16.583 1.00 95.69 256 GLY A CA 1
ATOM 2036 C C . GLY A 1 256 ? 12.239 -7.505 -17.445 1.00 95.69 256 GLY A C 1
ATOM 2037 O O . GLY A 1 256 ? 11.767 -6.444 -17.037 1.00 95.69 256 GLY A O 1
ATOM 2038 N N . LYS A 1 257 ? 12.826 -7.595 -18.649 1.00 97.56 257 LYS A N 1
ATOM 2039 C CA . LYS A 1 257 ? 12.972 -6.451 -19.563 1.00 97.56 257 LYS A CA 1
ATOM 2040 C C . LYS A 1 257 ? 11.631 -6.112 -20.213 1.00 97.56 257 LYS A C 1
ATOM 2042 O O . LYS A 1 257 ? 10.972 -6.989 -20.781 1.00 97.56 257 LYS A O 1
ATOM 2047 N N . SER A 1 258 ? 11.259 -4.834 -20.158 1.00 97.69 258 SER A N 1
ATOM 2048 C CA . SER A 1 258 ? 10.023 -4.312 -20.744 1.00 97.69 258 SER A CA 1
ATOM 2049 C C . SER A 1 258 ? 9.987 -4.463 -22.265 1.00 97.69 258 SER A C 1
ATOM 2051 O O . SER A 1 258 ? 10.972 -4.220 -22.965 1.00 97.69 258 SER A O 1
ATOM 2053 N N . VAL A 1 259 ? 8.816 -4.833 -22.774 1.00 98.25 259 VAL A N 1
ATOM 2054 C CA . VAL A 1 259 ? 8.467 -4.901 -24.192 1.00 98.25 259 VAL A CA 1
ATOM 2055 C C . VAL A 1 259 ? 7.539 -3.735 -24.504 1.00 98.25 259 VAL A C 1
ATOM 2057 O O . VAL A 1 259 ? 6.522 -3.549 -23.839 1.00 98.25 259 VAL A O 1
ATOM 2060 N N . ARG A 1 260 ? 7.863 -2.960 -25.542 1.00 98.19 260 ARG A N 1
ATOM 2061 C CA . ARG A 1 260 ? 7.000 -1.866 -25.998 1.00 98.19 260 ARG A CA 1
ATOM 2062 C C . ARG A 1 260 ? 5.704 -2.431 -26.589 1.00 98.19 260 ARG A C 1
ATOM 2064 O O . ARG A 1 260 ? 5.746 -3.261 -27.501 1.00 98.19 260 ARG A O 1
ATOM 2071 N N . VAL A 1 261 ? 4.566 -1.946 -26.101 1.00 98.50 261 VAL A N 1
ATOM 2072 C CA . VAL A 1 261 ? 3.224 -2.382 -26.512 1.00 98.50 261 VAL A CA 1
ATOM 2073 C C . VAL A 1 261 ? 2.344 -1.192 -26.886 1.00 98.50 261 VAL A C 1
ATOM 2075 O O . VAL A 1 261 ? 2.579 -0.072 -26.439 1.00 98.50 261 VAL A O 1
ATOM 2078 N N . ARG A 1 262 ? 1.327 -1.447 -27.708 1.00 98.19 262 ARG A N 1
ATOM 2079 C CA . ARG A 1 262 ? 0.142 -0.596 -27.857 1.00 98.19 262 ARG A CA 1
ATOM 2080 C C . ARG A 1 262 ? -0.997 -1.228 -27.067 1.00 98.19 262 ARG A C 1
ATOM 2082 O O . ARG A 1 262 ? -1.188 -2.442 -27.167 1.00 98.19 262 ARG A O 1
ATOM 2089 N N . THR A 1 263 ? -1.738 -0.421 -26.320 1.00 98.19 263 THR A N 1
ATOM 2090 C CA . THR A 1 263 ? -2.890 -0.860 -25.528 1.00 98.19 263 THR A CA 1
ATOM 2091 C C . THR A 1 263 ? -4.137 -0.088 -25.936 1.00 98.19 263 THR A C 1
ATOM 2093 O O . THR A 1 263 ? -4.059 1.101 -26.239 1.00 98.19 263 THR A O 1
ATOM 2096 N N . TRP A 1 264 ? -5.285 -0.761 -25.970 1.00 98.38 264 TRP A N 1
ATOM 2097 C CA . TRP A 1 264 ? -6.589 -0.122 -26.173 1.00 98.38 264 TRP A CA 1
ATOM 2098 C C . TRP A 1 264 ? -7.705 -0.964 -25.555 1.00 98.38 264 TRP A C 1
ATOM 2100 O O . TRP A 1 264 ? -7.508 -2.137 -25.233 1.00 98.38 264 TRP A O 1
ATOM 2110 N N . VAL A 1 265 ? -8.877 -0.359 -25.387 1.00 98.38 265 VAL A N 1
ATOM 2111 C CA . VAL A 1 265 ? -10.099 -1.024 -24.925 1.00 98.38 265 VAL A CA 1
ATOM 2112 C C . VAL A 1 265 ? -11.132 -1.003 -26.046 1.00 98.38 265 VAL A C 1
ATOM 2114 O O . VAL A 1 265 ? -11.259 -0.003 -26.749 1.00 98.38 265 VAL A O 1
ATOM 2117 N N . SER A 1 266 ? -11.886 -2.089 -26.195 1.00 98.25 266 SER A N 1
ATOM 2118 C CA . SER A 1 266 ? -13.129 -2.109 -26.969 1.00 98.25 266 SER A CA 1
ATOM 2119 C C . SER A 1 266 ? -14.150 -2.985 -26.243 1.00 98.25 266 SER A C 1
ATOM 2121 O O . SER A 1 266 ? -13.868 -4.148 -25.945 1.00 98.25 266 SER A O 1
ATOM 2123 N N . GLY A 1 267 ? -15.306 -2.407 -25.899 1.00 98.00 267 GLY A N 1
ATOM 2124 C CA . GLY A 1 267 ? -16.335 -3.066 -25.092 1.00 98.00 267 GLY A CA 1
ATOM 2125 C C . GLY A 1 267 ? -15.799 -3.534 -23.735 1.00 98.00 267 GLY A C 1
ATOM 2126 O O . GLY A 1 267 ? -15.295 -2.747 -22.935 1.00 98.00 267 GLY A O 1
ATOM 2127 N N . ASN A 1 268 ? -15.891 -4.835 -23.483 1.00 98.12 268 ASN A N 1
ATOM 2128 C CA . ASN A 1 268 ? -15.391 -5.499 -22.277 1.00 98.12 268 ASN A CA 1
ATOM 2129 C C . ASN A 1 268 ? -13.977 -6.083 -22.437 1.00 98.12 268 ASN A C 1
ATOM 2131 O O . ASN A 1 268 ? -13.566 -6.905 -21.623 1.00 98.12 268 ASN A O 1
ATOM 2135 N N . THR A 1 269 ? -13.243 -5.732 -23.496 1.00 98.62 269 THR A N 1
ATOM 2136 C CA . THR A 1 269 ? -11.957 -6.367 -23.809 1.00 98.62 269 THR A CA 1
ATOM 2137 C C . THR A 1 269 ? -10.813 -5.358 -23.820 1.00 98.62 269 THR A C 1
ATOM 2139 O O . THR A 1 269 ? -10.841 -4.358 -24.542 1.00 98.62 269 THR A O 1
ATOM 2142 N N . LEU A 1 270 ? -9.770 -5.659 -23.044 1.00 98.69 270 LEU A N 1
ATOM 2143 C CA . LEU A 1 270 ? -8.458 -5.024 -23.123 1.00 98.69 270 LEU A CA 1
ATOM 2144 C C . LEU A 1 270 ? -7.622 -5.731 -24.186 1.00 98.69 270 LEU A C 1
ATOM 2146 O O . LEU A 1 270 ? -7.454 -6.951 -24.158 1.00 98.69 270 LEU A O 1
ATOM 2150 N N . TYR A 1 271 ? -7.020 -4.946 -25.065 1.00 98.75 271 TYR A N 1
ATOM 2151 C CA . TYR A 1 271 ? -6.095 -5.415 -26.078 1.00 98.75 271 TYR A CA 1
ATOM 2152 C C . TYR A 1 271 ? -4.683 -4.904 -25.811 1.00 98.75 271 TYR A C 1
ATOM 2154 O O . TYR A 1 271 ? -4.479 -3.723 -25.523 1.00 98.75 271 TYR A O 1
ATOM 2162 N N . VAL A 1 272 ? -3.696 -5.787 -25.965 1.00 98.75 272 VAL A N 1
ATOM 2163 C CA . VAL A 1 272 ? -2.269 -5.472 -25.846 1.00 98.75 272 VAL A CA 1
ATOM 2164 C C . VAL A 1 272 ? -1.522 -6.061 -27.041 1.00 98.75 272 VAL A C 1
ATOM 2166 O O . VAL A 1 272 ? -1.482 -7.276 -27.236 1.00 98.75 272 VAL A O 1
ATOM 2169 N N . LYS A 1 273 ? -0.903 -5.202 -27.855 1.00 98.44 273 LYS A N 1
ATOM 2170 C CA . LYS A 1 273 ? -0.160 -5.600 -29.061 1.00 98.44 273 LYS A CA 1
ATOM 2171 C C . LYS A 1 273 ? 1.309 -5.181 -28.953 1.00 98.44 273 LYS A C 1
ATOM 2173 O O . LYS A 1 273 ? 1.579 -3.979 -28.902 1.00 98.44 273 LYS A O 1
ATOM 2178 N N . PRO A 1 274 ? 2.274 -6.118 -28.953 1.00 98.12 274 PRO A N 1
ATOM 2179 C CA . PRO A 1 274 ? 3.690 -5.782 -29.061 1.00 98.12 274 PRO A CA 1
ATOM 2180 C C . PRO A 1 274 ? 3.973 -4.975 -30.329 1.00 98.12 274 PRO A C 1
ATOM 2182 O O . PRO A 1 274 ? 3.492 -5.315 -31.411 1.00 98.12 274 PRO A O 1
ATOM 2185 N N . VAL A 1 275 ? 4.772 -3.913 -30.204 1.00 98.12 275 VAL A N 1
ATOM 2186 C CA . VAL A 1 275 ? 5.176 -3.091 -31.359 1.00 98.12 275 VAL A CA 1
ATOM 2187 C C . VAL A 1 275 ? 6.102 -3.880 -32.287 1.00 98.12 275 VAL A C 1
ATOM 2189 O O . VAL A 1 275 ? 5.988 -3.794 -33.508 1.00 98.12 275 VAL A O 1
ATOM 2192 N N . TYR A 1 276 ? 6.981 -4.697 -31.705 1.00 96.75 276 TYR A N 1
ATOM 2193 C CA . TYR A 1 276 ? 7.959 -5.502 -32.429 1.00 96.75 276 TYR A CA 1
ATOM 2194 C C . TYR A 1 276 ? 7.681 -6.998 -32.286 1.00 96.75 276 TYR A C 1
ATOM 2196 O O . TYR A 1 276 ? 7.021 -7.443 -31.345 1.00 96.75 276 TYR A O 1
ATOM 2204 N N . ARG A 1 277 ? 8.217 -7.786 -33.227 1.00 96.81 277 ARG A N 1
ATOM 2205 C CA . ARG A 1 277 ? 8.161 -9.251 -33.176 1.00 96.81 277 ARG A CA 1
ATOM 2206 C C . ARG A 1 277 ? 8.868 -9.743 -31.913 1.00 96.81 277 ARG A C 1
ATOM 2208 O O . ARG A 1 277 ? 10.021 -9.403 -31.666 1.00 96.81 277 ARG A O 1
ATOM 2215 N N . LEU A 1 278 ? 8.186 -10.584 -31.149 1.00 97.81 278 LEU A N 1
ATOM 2216 C CA . LEU A 1 278 ? 8.722 -11.207 -29.947 1.00 97.81 278 LEU A CA 1
ATOM 2217 C C . LEU A 1 278 ? 9.803 -12.250 -30.295 1.00 97.81 278 LEU A C 1
ATOM 2219 O O . LEU A 1 278 ? 9.842 -12.804 -31.400 1.00 97.81 278 LEU A O 1
ATOM 2223 N N . SER A 1 279 ? 10.694 -12.536 -29.349 1.00 97.50 279 SER A N 1
ATOM 2224 C CA . SER A 1 279 ? 11.719 -13.579 -29.466 1.00 97.50 279 SER A CA 1
ATOM 2225 C C . SER A 1 279 ? 11.069 -14.954 -29.583 1.00 97.50 279 SER A C 1
ATOM 2227 O O . SER A 1 279 ? 10.001 -15.179 -29.025 1.00 97.50 279 SER A O 1
ATOM 2229 N N . ARG A 1 280 ? 11.696 -15.882 -30.312 1.00 97.00 280 ARG A N 1
ATOM 2230 C CA . ARG A 1 280 ? 11.216 -17.271 -30.445 1.00 97.00 280 ARG A CA 1
ATOM 2231 C C . ARG A 1 280 ? 11.336 -18.035 -29.125 1.00 97.00 280 ARG A C 1
ATOM 2233 O O . ARG A 1 280 ? 12.256 -17.765 -28.352 1.00 97.00 280 ARG A O 1
ATOM 2240 N N . ASN A 1 281 ? 10.455 -19.010 -28.898 1.00 96.62 281 ASN A N 1
ATOM 2241 C CA . ASN A 1 281 ? 10.518 -19.951 -27.768 1.00 96.62 281 ASN A CA 1
ATOM 2242 C C . ASN A 1 281 ? 10.663 -19.288 -26.385 1.00 96.62 281 ASN A C 1
ATOM 2244 O O . ASN A 1 281 ? 11.229 -19.894 -25.471 1.00 96.62 281 ASN A O 1
ATOM 2248 N N . SER A 1 282 ? 10.173 -18.057 -26.228 1.00 97.75 282 SER A N 1
ATOM 2249 C CA . SER A 1 282 ? 10.456 -17.189 -25.081 1.00 97.75 282 SER A CA 1
ATOM 2250 C C . SER A 1 282 ? 9.203 -16.915 -24.256 1.00 97.75 282 SER A C 1
ATOM 2252 O O . SER A 1 282 ? 8.112 -16.772 -24.802 1.00 97.75 282 SER A O 1
ATOM 2254 N N . TRP A 1 283 ? 9.372 -16.845 -22.935 1.00 98.19 283 TRP A N 1
ATOM 2255 C CA . TRP A 1 283 ? 8.302 -16.509 -21.997 1.00 98.19 283 TRP A CA 1
ATOM 2256 C C . TRP A 1 283 ? 8.125 -15.000 -21.861 1.00 98.19 283 TRP A C 1
ATOM 2258 O O . TRP A 1 283 ? 9.109 -14.250 -21.836 1.00 98.19 283 TRP A O 1
ATOM 2268 N N . TYR A 1 284 ? 6.869 -14.596 -21.715 1.00 98.62 284 TYR A N 1
ATOM 2269 C CA . TYR A 1 284 ? 6.445 -13.229 -21.463 1.00 98.62 284 TYR A CA 1
ATOM 2270 C C . TYR A 1 284 ? 5.387 -13.194 -20.365 1.00 98.62 284 TYR A C 1
ATOM 2272 O O . TYR A 1 284 ? 4.595 -14.128 -20.239 1.00 98.62 284 TYR A O 1
ATOM 2280 N N . THR A 1 285 ? 5.372 -12.100 -19.609 1.00 98.69 285 THR A N 1
ATOM 2281 C CA . THR A 1 285 ? 4.384 -11.826 -18.565 1.00 98.69 285 THR A CA 1
ATOM 2282 C C . THR A 1 285 ? 3.750 -10.466 -18.828 1.00 98.69 285 THR A C 1
ATOM 2284 O O . THR A 1 285 ? 4.446 -9.448 -18.826 1.00 98.69 285 THR A O 1
ATOM 2287 N N . LEU A 1 286 ? 2.443 -10.456 -19.085 1.00 98.69 286 LEU A N 1
ATOM 2288 C CA . LEU A 1 286 ? 1.605 -9.261 -19.041 1.00 98.69 286 LEU A CA 1
ATOM 2289 C C . LEU A 1 286 ? 1.201 -9.016 -17.585 1.00 98.69 286 LEU A C 1
ATOM 2291 O O . LEU A 1 286 ? 0.756 -9.942 -16.913 1.00 98.69 286 LEU A O 1
ATOM 2295 N N . THR A 1 287 ? 1.312 -7.774 -17.130 1.00 98.31 287 THR A N 1
ATOM 2296 C CA . THR A 1 287 ? 0.849 -7.325 -15.816 1.00 98.31 287 THR A CA 1
ATOM 2297 C C . THR A 1 287 ? -0.164 -6.204 -15.997 1.00 98.31 287 THR A C 1
ATOM 2299 O O . THR A 1 287 ? 0.140 -5.187 -16.628 1.00 98.31 287 THR A O 1
ATOM 2302 N N . ILE A 1 288 ? -1.347 -6.384 -15.413 1.00 97.62 288 ILE A N 1
ATOM 2303 C CA . ILE A 1 288 ? -2.414 -5.387 -15.319 1.00 97.62 288 ILE A CA 1
ATOM 2304 C C . ILE A 1 288 ? -2.541 -5.018 -13.834 1.00 97.62 288 ILE A C 1
ATOM 2306 O O . ILE A 1 288 ? -3.014 -5.844 -13.053 1.00 97.62 288 ILE A O 1
ATOM 2310 N N . PRO A 1 289 ? -2.079 -3.833 -13.402 1.00 95.88 289 PRO A N 1
ATOM 2311 C CA . PRO A 1 289 ? -2.226 -3.426 -12.007 1.00 95.88 289 PRO A CA 1
ATOM 2312 C C . PRO A 1 289 ? -3.696 -3.176 -11.651 1.00 95.88 289 PRO A C 1
ATOM 2314 O O . PRO A 1 289 ? -4.511 -2.904 -12.536 1.00 95.88 289 PRO A O 1
ATOM 2317 N N . ALA A 1 290 ? -4.026 -3.221 -10.357 1.00 94.25 290 ALA A N 1
ATOM 2318 C CA . ALA A 1 290 ? -5.331 -2.764 -9.891 1.00 94.25 290 ALA A CA 1
ATOM 2319 C C . ALA A 1 290 ? -5.567 -1.305 -10.311 1.00 94.25 290 ALA A C 1
ATOM 2321 O O . ALA A 1 290 ? -4.631 -0.504 -10.318 1.00 94.25 290 ALA A O 1
ATOM 2322 N N . GLY A 1 291 ? -6.788 -0.961 -10.721 1.00 92.12 291 GLY A N 1
ATOM 2323 C CA . GLY A 1 291 ? -7.111 0.395 -11.190 1.00 92.12 291 GLY A CA 1
ATOM 2324 C C . GLY A 1 291 ? -6.471 0.790 -12.522 1.00 92.12 291 GLY A C 1
ATOM 2325 O O . GLY A 1 291 ? -6.497 1.966 -12.903 1.00 92.12 291 GLY A O 1
ATOM 2326 N N . ALA A 1 292 ? -5.899 -0.169 -13.261 1.00 95.25 292 ALA A N 1
ATOM 2327 C CA . ALA A 1 292 ? -5.541 0.045 -14.661 1.00 95.25 292 ALA A CA 1
ATOM 2328 C C . ALA A 1 292 ? -6.772 0.342 -15.521 1.00 95.25 292 ALA A C 1
ATOM 2330 O O . ALA A 1 292 ? -6.675 1.056 -16.519 1.00 95.25 292 ALA A O 1
ATOM 2331 N N . LEU A 1 293 ? -7.921 -0.192 -15.121 1.00 95.44 293 LEU A N 1
ATOM 2332 C CA . LEU A 1 293 ? -9.235 0.077 -15.675 1.00 95.44 293 LEU A CA 1
ATOM 2333 C C . LEU A 1 293 ? -10.109 0.688 -14.573 1.00 95.44 293 LEU A C 1
ATOM 2335 O O . LEU A 1 293 ? -9.831 0.527 -13.384 1.00 95.44 293 LEU A O 1
ATOM 2339 N N . VAL A 1 294 ? -11.160 1.407 -14.956 1.00 91.56 294 VAL A N 1
ATOM 2340 C CA . VAL A 1 294 ? -12.166 1.874 -13.991 1.00 91.56 294 VAL A CA 1
ATOM 2341 C C . VAL A 1 294 ? -12.780 0.657 -13.304 1.00 91.56 294 VAL A C 1
ATOM 2343 O O . VAL A 1 294 ? -13.242 -0.260 -13.983 1.00 91.56 294 VAL A O 1
ATOM 2346 N N . ASP A 1 295 ? -12.728 0.648 -11.973 1.00 90.19 295 ASP A N 1
ATOM 2347 C CA . ASP A 1 295 ? -13.234 -0.418 -11.104 1.00 90.19 295 ASP A CA 1
ATOM 2348 C C . ASP A 1 295 ? -12.689 -1.833 -11.414 1.00 90.19 295 ASP A C 1
ATOM 2350 O O . ASP A 1 295 ? -13.288 -2.827 -10.999 1.00 90.19 295 ASP A O 1
ATOM 2354 N N . ALA A 1 296 ? -11.557 -1.952 -12.134 1.00 92.50 296 ALA A N 1
ATOM 2355 C CA . ALA A 1 296 ? -10.956 -3.244 -12.474 1.00 92.50 296 ALA A CA 1
ATOM 2356 C C . ALA A 1 296 ? -9.440 -3.203 -12.791 1.00 92.50 296 ALA A C 1
ATOM 2358 O O . ALA A 1 296 ? -8.875 -2.168 -13.154 1.00 92.50 296 ALA A O 1
ATOM 2359 N N . PRO A 1 297 ? -8.769 -4.366 -12.755 1.00 91.00 297 PRO A N 1
ATOM 2360 C CA . PRO A 1 297 ? -9.100 -5.472 -11.856 1.00 91.00 297 PRO A CA 1
ATOM 236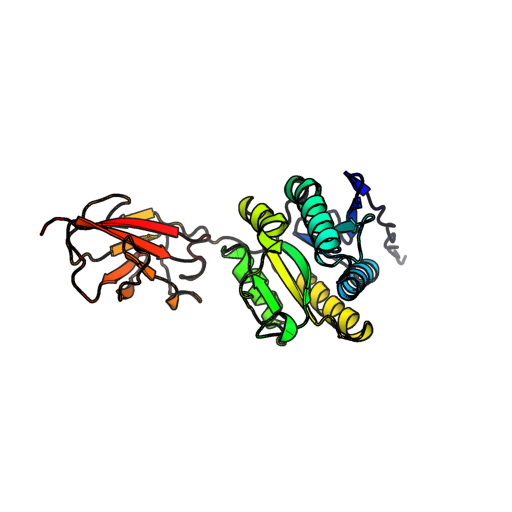1 C C . PRO A 1 297 ? -9.005 -5.006 -10.390 1.00 91.00 297 PRO A C 1
ATOM 2363 O O . PRO A 1 297 ? -8.314 -4.032 -10.095 1.00 91.00 297 PRO A O 1
ATOM 2366 N N . GLU A 1 298 ? -9.691 -5.682 -9.465 1.00 90.75 298 GLU A N 1
ATOM 2367 C CA . GLU A 1 298 ? -9.619 -5.340 -8.031 1.00 90.75 298 GLU A CA 1
ATOM 2368 C C . GLU A 1 298 ? -8.217 -5.486 -7.454 1.00 90.75 298 GLU A C 1
ATOM 2370 O O . GLU A 1 298 ? -7.778 -4.671 -6.647 1.00 90.75 298 GLU A O 1
ATOM 2375 N N . ASN A 1 299 ? -7.511 -6.510 -7.920 1.00 92.56 299 ASN A N 1
ATOM 2376 C CA . ASN A 1 299 ? -6.141 -6.818 -7.560 1.00 92.56 299 ASN A CA 1
ATOM 2377 C C . ASN A 1 299 ? -5.286 -6.849 -8.824 1.00 92.56 299 ASN A C 1
ATOM 2379 O O . ASN A 1 299 ? -5.785 -7.097 -9.924 1.00 92.56 299 ASN A O 1
ATOM 2383 N N . LYS A 1 300 ? -3.975 -6.651 -8.671 1.00 94.06 300 LYS A N 1
ATOM 2384 C CA . LYS A 1 300 ? -3.020 -6.872 -9.761 1.00 94.06 300 LYS A CA 1
ATOM 2385 C C . LYS A 1 300 ? -3.219 -8.265 -10.370 1.00 94.06 300 LYS A C 1
ATOM 2387 O O . LYS A 1 300 ? -3.140 -9.271 -9.671 1.00 94.06 300 LYS A O 1
ATOM 2392 N N . TRP A 1 301 ? -3.383 -8.316 -11.686 1.00 96.56 301 TRP A N 1
ATOM 2393 C CA . TRP A 1 301 ? -3.511 -9.554 -12.445 1.00 96.56 301 TRP A CA 1
ATOM 2394 C C . TRP A 1 301 ? -2.320 -9.749 -13.381 1.00 96.56 301 TRP A C 1
ATOM 2396 O O . TRP A 1 301 ? -1.782 -8.787 -13.940 1.00 96.56 301 TRP A O 1
ATOM 2406 N N . THR A 1 302 ? -1.903 -11.002 -13.569 1.00 97.75 302 THR A N 1
ATOM 2407 C CA . THR A 1 302 ? -0.801 -11.342 -14.474 1.00 97.75 302 THR A CA 1
ATOM 2408 C C . THR A 1 302 ? -1.163 -12.490 -15.401 1.00 97.75 302 THR A C 1
ATOM 2410 O O . THR A 1 302 ? -1.838 -13.433 -15.000 1.00 97.75 302 THR A O 1
ATOM 2413 N N . LEU A 1 303 ? -0.660 -12.423 -16.633 1.00 98.44 303 LEU A N 1
ATOM 2414 C CA . LEU A 1 303 ? -0.772 -13.476 -17.634 1.00 98.44 303 LEU A CA 1
ATOM 2415 C C . LEU A 1 303 ? 0.609 -13.841 -18.143 1.00 98.44 303 LEU A C 1
ATOM 2417 O O . LEU A 1 303 ? 1.287 -13.020 -18.763 1.00 98.44 303 LEU A O 1
ATOM 2421 N N . ARG A 1 304 ? 0.998 -15.096 -17.935 1.00 98.31 304 ARG A N 1
ATOM 2422 C CA . ARG A 1 304 ? 2.249 -15.648 -18.450 1.00 98.31 304 ARG A CA 1
ATOM 2423 C C . ARG A 1 304 ? 1.972 -16.541 -19.657 1.00 98.31 304 ARG A C 1
ATOM 2425 O O . ARG A 1 304 ? 1.163 -17.455 -19.559 1.00 98.31 304 ARG A O 1
ATOM 2432 N N . PHE A 1 305 ? 2.656 -16.304 -20.774 1.00 98.38 305 PHE A N 1
ATOM 2433 C CA . PHE A 1 305 ? 2.512 -17.075 -22.018 1.00 98.38 305 PHE A CA 1
ATOM 2434 C C . PHE A 1 305 ? 3.857 -17.219 -22.743 1.00 98.38 305 PHE A C 1
ATOM 2436 O O . PHE A 1 305 ? 4.824 -16.507 -22.439 1.00 98.38 305 PHE A O 1
ATOM 2443 N N . ARG A 1 306 ? 3.935 -18.135 -23.712 1.00 98.00 306 ARG A N 1
ATOM 2444 C CA . ARG A 1 306 ? 5.160 -18.419 -24.471 1.00 98.00 306 ARG A CA 1
ATOM 2445 C C . ARG A 1 306 ? 4.964 -18.165 -25.960 1.00 98.00 306 ARG A C 1
ATOM 2447 O O . ARG A 1 306 ? 3.894 -18.392 -26.507 1.00 98.00 306 ARG A O 1
ATOM 2454 N N . THR A 1 307 ? 6.004 -17.727 -26.651 1.00 97.75 307 THR A N 1
ATOM 2455 C CA . THR A 1 307 ? 6.018 -17.672 -28.120 1.00 97.75 307 THR A CA 1
ATOM 2456 C C . THR A 1 307 ? 6.540 -18.971 -28.728 1.00 97.75 307 THR A C 1
ATOM 2458 O O . THR A 1 307 ? 7.443 -19.603 -28.178 1.00 97.75 307 THR A O 1
ATOM 2461 N N . GLY A 1 308 ? 6.009 -19.358 -29.886 1.00 94.00 308 GLY A N 1
ATOM 2462 C CA . GLY A 1 308 ? 6.464 -20.523 -30.644 1.00 94.00 308 GLY A CA 1
ATOM 2463 C C . GLY A 1 308 ? 7.757 -20.299 -31.441 1.00 94.00 308 GLY A C 1
ATOM 2464 O O . GLY A 1 308 ? 8.433 -19.266 -31.333 1.00 94.00 308 GLY A O 1
ATOM 2465 N N . ARG A 1 309 ? 8.098 -21.296 -32.271 1.00 81.69 309 ARG A N 1
ATOM 2466 C CA . ARG A 1 309 ? 9.261 -21.261 -33.178 1.00 81.69 309 ARG A CA 1
ATOM 2467 C C . ARG A 1 309 ? 9.078 -20.283 -34.347 1.00 81.69 309 ARG A C 1
ATOM 2469 O O . ARG A 1 309 ? 10.051 -19.619 -34.711 1.00 81.69 309 ARG A O 1
ATOM 2476 N N . ARG A 1 310 ? 7.871 -20.194 -34.919 1.00 66.94 310 ARG A N 1
ATOM 2477 C CA . ARG A 1 310 ? 7.553 -19.379 -36.104 1.00 66.94 310 ARG A CA 1
ATOM 2478 C C . ARG A 1 310 ? 6.821 -18.090 -35.721 1.00 66.94 310 ARG A C 1
ATOM 2480 O O . ARG A 1 310 ? 5.898 -18.145 -34.883 1.00 66.94 310 ARG A O 1
#

Radius of gyration: 22.73 Å; Cα contacts (8 Å, |Δi|>4): 684; chains: 1; bounding box: 58×43×65 Å

Nearest PDB structures (foldseek):
  5dcc-assembly2_B  TM=7.162E-01  e=6.918E-04  Mycobacterium tuberculosis CDC1551
  8pxy-assembly1_A  TM=6.425E-01  e=3.812E-04  Mycobacterium tuberculosis
  5d7h-assembly1_A  TM=6.340E-01  e=3.812E-04  Mycobacterium tuberculosis CDC1551
  4qrb-assembly1_A  TM=6.306E-01  e=1.183E-03  Mycobacterium tuberculosis H37Rv
  5uwv-assembly1_B  TM=5.877E-01  e=2.418E-03  Mycobacteroides abscessus ATCC 19977

Solvent-accessible surface area (backbone atoms only — not comparable to full-atom values): 16408 Å² total; per-residue (Å²): 136,84,83,79,80,75,77,77,82,71,77,60,71,68,39,75,71,41,73,58,99,40,26,37,33,33,40,33,59,40,52,29,81,86,38,90,53,23,39,34,39,38,27,32,41,42,53,84,38,47,60,52,36,52,19,44,53,52,38,56,75,73,50,92,45,76,40,16,35,38,41,36,40,35,45,46,73,42,55,32,83,41,74,68,57,7,32,49,47,12,35,50,50,38,32,70,40,46,45,74,46,50,70,81,64,61,35,69,36,36,37,40,52,45,50,39,64,22,66,83,64,68,34,96,58,43,38,29,35,30,78,63,28,66,30,37,55,32,53,50,52,50,49,60,42,37,72,74,40,72,80,46,39,85,47,81,67,76,89,74,66,68,47,74,42,36,49,46,57,36,21,73,74,70,34,28,22,35,34,40,38,33,47,60,85,57,52,66,70,52,32,35,50,54,29,45,54,48,53,55,41,61,68,65,58,73,85,75,74,84,79,79,44,42,80,73,49,49,37,70,42,76,70,34,75,39,53,31,73,49,70,34,36,41,33,39,74,44,74,56,48,83,24,91,34,39,87,61,51,45,38,22,39,80,84,68,50,77,50,65,64,50,76,52,74,58,64,31,30,43,38,43,31,58,75,59,77,50,63,60,71,35,47,35,37,38,36,42,39,28,29,20,22,56,74,17,41,52,45,60,43,78,45,44,32,30,20,33,86,97

Secondary structure (DSSP, 8-state):
--------------EEEEEETTEEEEEEEEE-TT-S-EEEEEE-SSGGGHHHHHHHHHHHHHS--SSEEEEEEEEE-SSTTSHHHHHHHHHHHIIIIIHHHHHHH--SEEEEEEEE-GGGGT-S-SSEEEE-S-BHHHHHHHHHHHHH-TT-EE---TT--GGGTTHHHHHHTT--EEEEEEETTS-HHHHHHHHHHHHHHHHHPPPP------EEEEESPTT-EE-SS--EEEEESS---B-TTGGG-EEEETTS-EE-EEEEEETTEEEEEESSPPPTT-EEEEEE-TTSBTTB-SB-EEEEEEE---